Protein AF-A0A6P8XIC0-F1 (afdb_monomer_lite)

Organism: Drosophila albomicans (NCBI:txid7291)

Structure (mmCIF, N/CA/C/O backbone):
data_AF-A0A6P8XIC0-F1
#
_entry.id   AF-A0A6P8XIC0-F1
#
loop_
_atom_site.group_PDB
_atom_site.id
_atom_site.type_symbol
_atom_site.label_atom_id
_atom_site.label_alt_id
_atom_site.label_comp_id
_atom_site.label_asym_id
_atom_site.label_entity_id
_atom_site.label_seq_id
_atom_site.pdbx_PDB_ins_code
_atom_site.Cartn_x
_atom_site.Cartn_y
_atom_site.Cartn_z
_atom_site.occupancy
_atom_site.B_iso_or_equiv
_atom_site.auth_seq_id
_atom_site.auth_comp_id
_atom_site.auth_asym_id
_atom_site.auth_atom_id
_atom_site.pdbx_PDB_model_num
ATOM 1 N N . MET A 1 1 ? -29.020 -4.867 -35.890 1.00 43.12 1 MET A N 1
ATOM 2 C CA . MET A 1 1 ? -27.798 -4.773 -35.057 1.00 43.12 1 MET A CA 1
ATOM 3 C C . MET A 1 1 ? -26.931 -3.667 -35.630 1.00 43.12 1 MET A C 1
ATOM 5 O O . MET A 1 1 ? -26.619 -3.721 -36.808 1.00 43.12 1 MET A O 1
ATOM 9 N N . ASN A 1 2 ? -26.676 -2.615 -34.850 1.00 30.09 2 ASN A N 1
ATOM 10 C CA . ASN A 1 2 ? -26.157 -1.345 -35.364 1.00 30.09 2 ASN A CA 1
ATOM 11 C C . ASN A 1 2 ? -24.644 -1.417 -35.639 1.00 30.09 2 ASN A C 1
ATOM 13 O O . ASN A 1 2 ? -23.877 -1.815 -34.761 1.00 30.09 2 ASN A O 1
ATOM 17 N N . LEU A 1 3 ? -24.242 -1.009 -36.846 1.00 33.66 3 LEU A N 1
ATOM 18 C CA . LEU A 1 3 ? -22.882 -1.091 -37.401 1.00 33.66 3 LEU A CA 1
ATOM 19 C C . LEU A 1 3 ? -21.830 -0.353 -36.540 1.00 33.66 3 LEU A C 1
ATOM 21 O O . LEU A 1 3 ? -20.657 -0.715 -36.533 1.00 33.66 3 LEU A O 1
ATOM 25 N N . SER A 1 4 ? -22.266 0.608 -35.721 1.00 36.84 4 SER A N 1
ATOM 26 C CA . SER A 1 4 ? -21.435 1.353 -34.767 1.00 36.84 4 SER A CA 1
ATOM 27 C C . SER A 1 4 ? -20.919 0.519 -33.588 1.00 36.84 4 SER A C 1
ATOM 29 O O . SER A 1 4 ? -19.865 0.830 -33.041 1.00 36.84 4 SER A O 1
ATOM 31 N N . LYS A 1 5 ? -21.601 -0.574 -33.212 1.00 36.72 5 LYS A N 1
ATOM 32 C CA . LYS A 1 5 ? -21.125 -1.476 -32.146 1.00 36.72 5 LYS A CA 1
ATOM 33 C C . LYS A 1 5 ? -20.036 -2.441 -32.628 1.00 36.72 5 LYS A C 1
ATOM 35 O O . LYS A 1 5 ? -19.248 -2.912 -31.816 1.00 36.72 5 LYS A O 1
ATOM 40 N N . LEU A 1 6 ? -19.962 -2.704 -33.936 1.00 32.97 6 LEU A N 1
ATOM 41 C CA . LEU A 1 6 ? -18.978 -3.619 -34.523 1.00 32.97 6 LEU A CA 1
ATOM 42 C C . LEU A 1 6 ? -17.592 -2.961 -34.663 1.00 32.97 6 LEU A C 1
ATOM 44 O O . LEU A 1 6 ? -16.578 -3.622 -34.470 1.00 32.97 6 LEU A O 1
ATOM 48 N N . ILE A 1 7 ? -17.546 -1.646 -34.904 1.00 42.84 7 ILE A N 1
ATOM 49 C CA . ILE A 1 7 ? -16.296 -0.877 -35.044 1.00 42.84 7 ILE A CA 1
ATOM 50 C C . ILE A 1 7 ? -15.546 -0.764 -33.706 1.00 42.84 7 ILE A C 1
ATOM 52 O O . ILE A 1 7 ? -14.325 -0.887 -33.674 1.00 42.84 7 ILE A O 1
ATOM 56 N N . VAL A 1 8 ? -16.265 -0.620 -32.587 1.00 42.28 8 VAL A N 1
ATOM 57 C CA . VAL A 1 8 ? -15.658 -0.540 -31.245 1.00 42.28 8 VAL A CA 1
ATOM 58 C C . VAL A 1 8 ? -15.060 -1.887 -30.826 1.00 42.28 8 VAL A C 1
ATOM 60 O O . VAL A 1 8 ? -13.949 -1.934 -30.310 1.00 42.28 8 VAL A O 1
ATOM 63 N N . ILE A 1 9 ? -15.742 -2.999 -31.118 1.00 42.88 9 ILE A N 1
ATOM 64 C CA . ILE A 1 9 ? -15.234 -4.348 -30.816 1.00 42.88 9 ILE A CA 1
ATOM 65 C C . ILE A 1 9 ? -14.006 -4.675 -31.680 1.00 42.88 9 ILE A C 1
ATOM 67 O O . ILE A 1 9 ? -13.035 -5.245 -31.183 1.00 42.88 9 ILE A O 1
ATOM 71 N N . LEU A 1 10 ? -14.000 -4.253 -32.948 1.00 37.47 10 LEU A N 1
ATOM 72 C CA . LEU A 1 10 ? -12.846 -4.427 -33.830 1.00 37.47 10 LEU A CA 1
ATOM 73 C C . LEU A 1 10 ? -11.648 -3.566 -33.403 1.00 37.47 10 LEU A C 1
ATOM 75 O O . LEU A 1 10 ? -10.526 -4.055 -33.475 1.00 37.47 10 LEU A O 1
ATOM 79 N N . ALA A 1 11 ? -11.857 -2.351 -32.883 1.00 40.91 11 ALA A N 1
ATOM 80 C CA . ALA A 1 11 ? -10.781 -1.514 -32.339 1.00 40.91 11 ALA A CA 1
ATOM 81 C C . ALA A 1 11 ? -10.147 -2.109 -31.063 1.00 40.91 11 ALA A C 1
ATOM 83 O O . ALA A 1 11 ? -8.926 -2.065 -30.902 1.00 40.91 11 ALA A O 1
ATOM 84 N N . PHE A 1 12 ? -10.950 -2.747 -30.202 1.00 41.56 12 PHE A N 1
ATOM 85 C CA . PHE A 1 12 ? -10.463 -3.487 -29.029 1.00 41.56 12 PHE A CA 1
ATOM 86 C C . PHE A 1 12 ? -9.622 -4.712 -29.417 1.00 41.56 12 PHE A C 1
ATOM 88 O O . PHE A 1 12 ? -8.553 -4.936 -28.846 1.00 41.56 12 PHE A O 1
ATOM 95 N N . ILE A 1 13 ? -10.055 -5.472 -30.430 1.00 45.91 13 ILE A N 1
ATOM 96 C CA . ILE A 1 13 ? -9.288 -6.616 -30.943 1.00 45.91 13 ILE A CA 1
ATOM 97 C C . ILE A 1 13 ? -8.006 -6.129 -31.630 1.00 45.91 13 ILE A C 1
ATOM 99 O O . ILE A 1 13 ? -6.954 -6.715 -31.407 1.00 45.91 13 ILE A O 1
ATOM 103 N N . HIS A 1 14 ? -8.041 -5.025 -32.383 1.00 37.44 14 HIS A N 1
ATOM 104 C CA . HIS A 1 14 ? -6.860 -4.492 -33.073 1.00 37.44 14 HIS A CA 1
ATOM 105 C C . HIS A 1 14 ? -5.778 -3.972 -32.107 1.00 37.44 14 HIS A C 1
ATOM 107 O O . HIS A 1 14 ? -4.591 -4.135 -32.383 1.00 37.44 14 HIS A O 1
ATOM 113 N N . CYS A 1 15 ? -6.165 -3.410 -30.956 1.00 37.31 15 CYS A N 1
ATOM 114 C CA . CYS A 1 15 ? -5.228 -2.957 -29.922 1.00 37.31 15 CYS A CA 1
ATOM 115 C C . CYS A 1 15 ? -4.550 -4.134 -29.189 1.00 37.31 15 CYS A C 1
ATOM 117 O O . CYS A 1 15 ? -3.341 -4.117 -28.966 1.00 37.31 15 CYS A O 1
ATOM 119 N N . HIS A 1 16 ? -5.291 -5.212 -28.899 1.00 45.38 16 HIS A N 1
ATOM 120 C CA . HIS A 1 16 ? -4.710 -6.434 -28.325 1.00 45.38 16 HIS A CA 1
ATOM 121 C C . HIS A 1 16 ? -3.879 -7.247 -29.335 1.00 45.38 16 HIS A C 1
ATOM 123 O O . HIS A 1 16 ? -2.815 -7.749 -28.979 1.00 45.38 16 HIS A O 1
ATOM 129 N N . TYR A 1 17 ? -4.297 -7.348 -30.602 1.00 40.25 17 TYR A N 1
ATOM 130 C CA . TYR A 1 17 ? -3.585 -8.154 -31.606 1.00 40.25 17 TYR A CA 1
ATOM 131 C C . TYR A 1 17 ? -2.270 -7.514 -32.066 1.00 40.25 17 TYR A C 1
ATOM 133 O O . TYR A 1 17 ? -1.287 -8.216 -32.302 1.00 40.25 17 TYR A O 1
ATOM 141 N N . LYS A 1 18 ? -2.212 -6.177 -32.151 1.00 42.00 18 LYS A N 1
ATOM 142 C CA . LYS A 1 18 ? -0.990 -5.473 -32.568 1.00 42.00 18 LYS A CA 1
ATOM 143 C C . LYS A 1 18 ? 0.102 -5.529 -31.493 1.00 42.00 18 LYS A C 1
ATOM 145 O O . LYS A 1 18 ? 1.276 -5.590 -31.837 1.00 42.00 18 LYS A O 1
ATOM 150 N N . HIS A 1 19 ? -0.272 -5.595 -30.213 1.00 41.00 19 HIS A N 1
ATOM 151 C CA . HIS A 1 19 ? 0.682 -5.705 -29.107 1.00 41.00 19 HIS A CA 1
ATOM 152 C C . HIS A 1 19 ? 1.132 -7.155 -28.825 1.00 41.00 19 HIS A C 1
ATOM 154 O O . HIS A 1 19 ? 2.232 -7.353 -28.310 1.00 41.00 19 HIS A O 1
ATOM 160 N N . LEU A 1 20 ? 0.332 -8.171 -29.190 1.00 42.84 20 LEU A N 1
ATOM 161 C CA . LEU A 1 20 ? 0.751 -9.580 -29.119 1.00 42.84 20 LEU A CA 1
ATOM 162 C C . LEU A 1 20 ? 1.659 -10.003 -30.289 1.00 42.84 20 LEU A C 1
ATOM 164 O O . LEU A 1 20 ? 2.613 -10.741 -30.060 1.00 42.84 20 LEU A O 1
ATOM 168 N N . ASN A 1 21 ? 1.427 -9.517 -31.514 1.00 37.25 21 ASN A N 1
ATOM 169 C CA . ASN A 1 21 ? 2.249 -9.915 -32.668 1.00 37.25 21 ASN A CA 1
ATOM 170 C C . ASN A 1 21 ? 3.622 -9.227 -32.719 1.00 37.25 21 ASN A C 1
ATOM 172 O O . ASN A 1 21 ? 4.572 -9.811 -33.225 1.00 37.25 21 ASN A O 1
ATOM 176 N N . LEU A 1 22 ? 3.777 -8.044 -32.117 1.00 40.72 22 LEU A N 1
ATOM 177 C CA . LEU A 1 22 ? 5.091 -7.393 -31.979 1.00 40.72 22 LEU A CA 1
ATOM 178 C C . LEU A 1 22 ? 6.028 -8.106 -30.982 1.00 40.72 22 LEU A C 1
ATOM 180 O O . LEU A 1 22 ? 7.230 -7.866 -31.002 1.00 40.72 22 LEU A O 1
ATOM 184 N N . LEU A 1 23 ? 5.494 -8.996 -30.138 1.00 45.97 23 LEU A N 1
ATOM 185 C CA . LEU A 1 23 ? 6.273 -9.851 -29.234 1.00 45.97 23 LEU A CA 1
ATOM 186 C C . LEU A 1 23 ? 6.637 -11.212 -29.849 1.00 45.97 23 LEU A C 1
ATOM 188 O O . LEU A 1 23 ? 7.547 -11.865 -29.345 1.00 45.97 23 LEU A O 1
ATOM 192 N N . ALA A 1 24 ? 5.952 -11.641 -30.914 1.00 38.66 24 ALA A N 1
ATOM 193 C CA . ALA A 1 24 ? 6.220 -12.924 -31.563 1.00 38.66 24 ALA A CA 1
ATOM 194 C C . ALA A 1 24 ? 7.414 -12.863 -32.535 1.00 38.66 24 ALA A C 1
ATOM 196 O O . ALA A 1 24 ? 8.158 -13.834 -32.629 1.00 38.66 24 ALA A O 1
ATOM 197 N N . ASP A 1 25 ? 7.654 -11.717 -33.181 1.00 37.66 25 ASP A N 1
ATOM 198 C CA . ASP A 1 25 ? 8.679 -11.594 -34.233 1.00 37.66 25 ASP A CA 1
ATOM 199 C C . ASP A 1 25 ? 10.069 -11.133 -33.738 1.00 37.66 25 ASP A C 1
ATOM 201 O O . ASP A 1 25 ? 11.006 -11.052 -34.529 1.00 37.66 25 ASP A O 1
ATOM 205 N N . ALA A 1 26 ? 10.250 -10.849 -32.441 1.00 37.50 26 ALA A N 1
ATOM 206 C CA . ALA A 1 26 ? 11.500 -10.280 -31.905 1.00 37.50 26 ALA A CA 1
ATOM 207 C C . ALA A 1 26 ? 12.376 -11.249 -31.078 1.00 37.50 26 ALA A C 1
ATOM 209 O O . ALA A 1 26 ? 13.323 -10.807 -30.431 1.00 37.50 26 ALA A O 1
ATOM 210 N N . MET A 1 27 ? 12.088 -12.554 -31.057 1.00 33.34 27 MET A N 1
ATOM 211 C CA . MET A 1 27 ? 12.802 -13.521 -30.204 1.00 33.34 27 MET A CA 1
ATOM 212 C C . MET A 1 27 ? 13.503 -14.599 -31.045 1.00 33.34 27 MET A C 1
ATOM 214 O O . MET A 1 27 ? 13.067 -15.748 -31.078 1.00 33.34 27 MET A O 1
ATOM 218 N N . LEU A 1 28 ? 14.598 -14.224 -31.716 1.00 39.78 28 LEU A N 1
ATOM 219 C CA . LEU A 1 28 ? 15.590 -15.170 -32.236 1.00 39.78 28 LEU A CA 1
ATOM 220 C C . LEU A 1 28 ? 16.774 -15.284 -31.255 1.00 39.78 28 LEU A C 1
ATOM 222 O O . LEU A 1 28 ? 17.417 -14.292 -30.923 1.00 39.78 28 LEU A O 1
ATOM 226 N N . GLU A 1 29 ? 17.003 -16.537 -30.853 1.00 40.78 29 GLU A N 1
ATOM 227 C CA . GLU A 1 29 ? 18.221 -17.188 -30.337 1.00 40.78 29 GLU A CA 1
ATOM 228 C C . GLU A 1 29 ? 18.639 -17.008 -28.849 1.00 40.78 29 GLU A C 1
ATOM 230 O O . GLU A 1 29 ? 19.321 -16.085 -28.409 1.00 40.78 29 GLU A O 1
ATOM 235 N N . ASP A 1 30 ? 18.213 -18.020 -28.079 1.00 43.50 30 ASP A N 1
ATOM 236 C CA . ASP A 1 30 ? 18.985 -18.866 -27.148 1.00 43.50 30 ASP A CA 1
ATOM 237 C C . ASP A 1 30 ? 19.478 -18.368 -25.778 1.00 43.50 30 ASP A C 1
ATOM 239 O O . ASP A 1 30 ? 19.934 -19.187 -24.981 1.00 43.50 30 ASP A O 1
ATOM 243 N N . ASN A 1 31 ? 19.217 -17.119 -25.380 1.00 44.62 31 ASN A N 1
ATOM 244 C CA . ASN A 1 31 ? 19.275 -16.706 -23.953 1.00 44.62 31 ASN A CA 1
ATOM 245 C C . ASN A 1 31 ? 17.929 -16.202 -23.384 1.00 44.62 31 ASN A C 1
ATOM 247 O O . ASN A 1 31 ? 17.824 -15.778 -22.234 1.00 44.62 31 ASN A O 1
ATOM 251 N N . LEU A 1 32 ? 16.865 -16.300 -24.183 1.00 48.06 32 LEU A N 1
ATOM 252 C CA . LEU A 1 32 ? 15.565 -15.650 -23.968 1.00 48.06 32 LEU A CA 1
ATOM 253 C C . LEU A 1 32 ? 14.549 -16.470 -23.155 1.00 48.06 32 LEU A C 1
ATOM 255 O O . LEU A 1 32 ? 13.495 -15.965 -22.759 1.00 48.06 32 LEU A O 1
ATOM 259 N N . ASN A 1 33 ? 14.829 -17.741 -22.869 1.00 52.84 33 ASN A N 1
ATOM 260 C CA . ASN A 1 33 ? 13.841 -18.632 -22.250 1.00 52.84 33 ASN A CA 1
ATOM 261 C C . ASN A 1 33 ? 13.652 -18.394 -20.742 1.00 52.84 33 ASN A C 1
ATOM 263 O O . ASN A 1 33 ? 12.538 -18.540 -20.240 1.00 52.84 33 ASN A O 1
ATOM 267 N N . ILE A 1 34 ? 14.697 -17.978 -20.019 1.00 53.25 34 ILE A N 1
ATOM 268 C CA . ILE A 1 34 ? 14.620 -17.740 -18.567 1.00 53.25 34 ILE A CA 1
ATOM 269 C C . ILE A 1 34 ? 14.038 -16.353 -18.274 1.00 53.25 34 ILE A C 1
ATOM 271 O O . ILE A 1 34 ? 13.088 -16.246 -17.495 1.00 53.25 34 ILE A O 1
ATOM 275 N N . GLU A 1 35 ? 14.527 -15.300 -18.939 1.00 57.97 35 GLU A N 1
ATOM 276 C CA . GLU A 1 35 ? 13.968 -13.949 -18.784 1.00 57.97 35 GLU A CA 1
ATOM 277 C C . GLU A 1 35 ? 12.502 -13.888 -19.222 1.00 57.97 35 GLU A C 1
ATOM 279 O O . GLU A 1 35 ? 11.680 -13.303 -18.517 1.00 57.97 35 GLU A O 1
ATOM 284 N N . SER A 1 36 ? 12.119 -14.575 -20.306 1.00 64.94 36 SER A N 1
ATOM 285 C CA . SER A 1 36 ? 10.713 -14.622 -20.724 1.00 64.94 36 SER A CA 1
ATOM 286 C C . SER A 1 36 ? 9.822 -15.412 -19.759 1.00 64.94 36 SER A C 1
ATOM 288 O O . SER A 1 36 ? 8.629 -15.120 -19.672 1.00 64.94 36 SER A O 1
ATOM 290 N N . ALA A 1 37 ? 10.351 -16.392 -19.019 1.00 75.50 37 ALA A N 1
ATOM 291 C CA . ALA A 1 37 ? 9.598 -17.126 -18.000 1.00 75.50 37 ALA A CA 1
ATOM 292 C C . ALA A 1 37 ? 9.409 -16.297 -16.720 1.00 75.50 37 ALA A C 1
ATOM 294 O O . ALA A 1 37 ? 8.299 -16.236 -16.187 1.00 75.50 37 ALA A O 1
ATOM 295 N N . VAL A 1 38 ? 10.461 -15.611 -16.258 1.00 77.62 38 VAL A N 1
ATOM 296 C CA . VAL A 1 38 ? 10.396 -14.686 -15.112 1.00 77.62 38 VAL A CA 1
ATOM 297 C C . VAL A 1 38 ? 9.460 -13.520 -15.424 1.00 77.62 38 VAL A C 1
ATOM 299 O O . VAL A 1 38 ? 8.577 -13.210 -14.624 1.00 77.62 38 VAL A O 1
ATOM 302 N N . LEU A 1 39 ? 9.577 -12.929 -16.616 1.00 78.44 39 LEU A N 1
ATOM 303 C CA . LEU A 1 39 ? 8.691 -11.865 -17.075 1.00 78.44 39 LEU A CA 1
ATOM 304 C C . LEU A 1 39 ? 7.235 -12.349 -17.128 1.00 78.44 39 LEU A C 1
ATOM 306 O O . LEU A 1 39 ? 6.368 -11.730 -16.513 1.00 78.44 39 LEU A O 1
ATOM 310 N N . ARG A 1 40 ? 6.957 -13.500 -17.763 1.00 80.00 40 ARG A N 1
ATOM 311 C CA . ARG A 1 40 ? 5.610 -14.107 -17.796 1.00 80.00 40 ARG A CA 1
ATOM 312 C C . ARG A 1 40 ? 5.050 -14.372 -16.398 1.00 80.00 40 ARG A C 1
ATOM 314 O O . ARG A 1 40 ? 3.869 -14.122 -16.153 1.00 80.00 40 ARG A O 1
ATOM 321 N N . SER A 1 41 ? 5.885 -14.846 -15.477 1.00 85.75 41 SER A N 1
ATOM 322 C CA . SER A 1 41 ? 5.510 -15.068 -14.078 1.00 85.75 41 SER A CA 1
ATOM 323 C C . SER A 1 41 ? 5.139 -13.759 -13.374 1.00 85.75 41 SER A C 1
ATOM 325 O O . SER A 1 41 ? 4.096 -13.687 -12.722 1.00 85.75 41 SER A O 1
ATOM 327 N N . ASN A 1 42 ? 5.925 -12.696 -13.567 1.00 83.94 42 ASN A N 1
ATOM 328 C CA . ASN A 1 42 ? 5.656 -11.373 -12.998 1.00 83.94 42 ASN A CA 1
ATOM 329 C C . ASN A 1 42 ? 4.356 -10.771 -13.542 1.00 83.94 42 ASN A C 1
ATOM 331 O O . ASN A 1 42 ? 3.532 -10.297 -12.760 1.00 83.94 42 ASN A O 1
ATOM 335 N N . TYR A 1 43 ? 4.135 -10.870 -14.856 1.00 87.69 43 TYR A N 1
ATOM 336 C CA . TYR A 1 43 ? 2.879 -10.495 -15.504 1.00 87.69 43 TYR A CA 1
ATOM 337 C C . TYR A 1 43 ? 1.689 -11.211 -14.881 1.00 87.69 43 TYR A C 1
ATOM 339 O O . TYR A 1 43 ? 0.784 -10.570 -14.347 1.00 87.69 43 TYR A O 1
ATOM 347 N N . LYS A 1 44 ? 1.719 -12.545 -14.873 1.00 87.31 44 LYS A N 1
ATOM 348 C CA . LYS A 1 44 ? 0.649 -13.350 -14.286 1.00 87.31 44 LYS A CA 1
ATOM 349 C C . LYS A 1 44 ? 0.424 -12.989 -12.819 1.00 87.31 44 LYS A C 1
ATOM 351 O O . LYS A 1 44 ? -0.709 -12.810 -12.395 1.00 87.31 44 LYS A O 1
ATOM 356 N N . SER A 1 45 ? 1.496 -12.819 -12.048 1.00 90.44 45 SER A N 1
ATOM 357 C CA . SER A 1 45 ? 1.394 -12.453 -10.639 1.00 90.44 45 SER A CA 1
ATOM 358 C C . SER A 1 45 ? 0.761 -11.080 -10.414 1.00 90.44 45 SER A C 1
ATOM 360 O O . SER A 1 45 ? 0.070 -10.931 -9.410 1.00 90.44 45 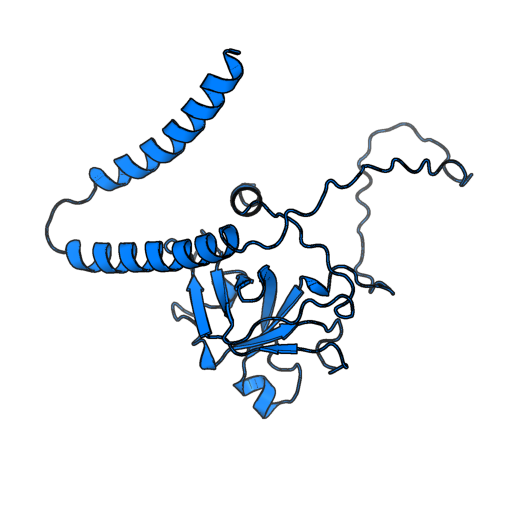SER A O 1
ATOM 362 N N . PHE A 1 46 ? 1.020 -10.091 -11.269 1.00 90.69 46 PHE A N 1
ATOM 363 C CA . PHE A 1 46 ? 0.429 -8.757 -11.156 1.00 90.69 46 PHE A CA 1
ATOM 364 C C . PHE A 1 46 ? -1.062 -8.791 -11.513 1.00 90.69 46 PHE A C 1
ATOM 366 O O . PHE A 1 46 ? -1.900 -8.364 -10.719 1.00 90.69 46 PHE A O 1
ATOM 373 N N . TYR A 1 47 ? -1.407 -9.371 -12.665 1.00 87.56 47 TYR A N 1
ATOM 374 C CA . TYR A 1 47 ? -2.791 -9.410 -13.139 1.00 87.56 47 TYR A CA 1
ATOM 375 C C . TYR A 1 47 ? -3.689 -10.330 -12.309 1.00 87.56 47 TYR A C 1
ATOM 377 O O . TYR A 1 47 ? -4.846 -9.985 -12.101 1.00 87.56 47 TYR A O 1
ATOM 385 N N . ASN A 1 48 ? -3.159 -11.406 -11.719 1.00 90.69 48 ASN A N 1
ATOM 386 C CA . ASN A 1 48 ? -3.917 -12.224 -10.768 1.00 90.69 48 ASN A CA 1
ATOM 387 C C . ASN A 1 48 ? -4.429 -11.398 -9.577 1.00 90.69 48 ASN A C 1
ATOM 389 O O . ASN A 1 48 ? -5.555 -11.604 -9.140 1.00 90.69 48 ASN A O 1
ATOM 393 N N . VAL A 1 49 ? -3.637 -10.445 -9.063 1.00 89.50 49 VAL A N 1
ATOM 394 C CA . VAL A 1 49 ? -4.083 -9.563 -7.967 1.00 89.50 49 VAL A CA 1
ATOM 395 C C . VAL A 1 49 ? -5.220 -8.654 -8.436 1.00 89.50 49 VAL A C 1
ATOM 397 O O . VAL A 1 49 ? -6.177 -8.444 -7.700 1.00 89.50 49 VAL A O 1
ATOM 400 N N . LEU A 1 50 ? -5.154 -8.137 -9.665 1.00 85.25 50 LEU A N 1
ATOM 401 C CA . LEU A 1 50 ? -6.246 -7.339 -10.231 1.00 85.25 50 LEU A CA 1
ATOM 402 C C . LEU A 1 50 ? -7.504 -8.173 -10.481 1.00 85.25 50 LEU A C 1
ATOM 404 O O . LEU A 1 50 ? -8.612 -7.688 -10.274 1.00 85.25 50 LEU A O 1
ATOM 408 N N . ASP A 1 51 ? -7.351 -9.419 -10.913 1.00 85.12 51 ASP A N 1
ATOM 409 C CA . ASP A 1 51 ? -8.482 -10.311 -11.141 1.00 85.12 51 ASP A CA 1
ATOM 410 C C . ASP A 1 51 ? -9.124 -10.760 -9.821 1.00 85.12 51 ASP A C 1
ATOM 412 O O . ASP A 1 51 ? -10.345 -10.883 -9.762 1.00 85.12 51 ASP A O 1
ATOM 416 N N . GLU A 1 52 ? -8.354 -10.911 -8.735 1.00 85.56 52 GLU A N 1
ATOM 417 C CA . GLU A 1 52 ? -8.910 -11.066 -7.382 1.00 85.56 52 GLU A CA 1
ATOM 418 C C . GLU A 1 52 ? -9.823 -9.883 -7.024 1.00 85.56 52 GLU A C 1
ATOM 420 O O . GLU A 1 52 ? -10.934 -10.102 -6.554 1.00 85.56 52 GLU A O 1
ATOM 425 N N . VAL A 1 53 ? -9.401 -8.645 -7.315 1.00 83.25 53 VAL A N 1
ATOM 426 C CA . VAL A 1 53 ? -10.205 -7.430 -7.067 1.00 83.25 53 VAL A CA 1
ATOM 427 C C . VAL A 1 53 ? -11.471 -7.383 -7.930 1.00 83.25 53 VAL A C 1
ATOM 429 O O . VAL A 1 53 ? -12.501 -6.899 -7.478 1.00 83.25 53 VAL A O 1
ATOM 432 N N . LYS A 1 54 ? -11.435 -7.881 -9.170 1.00 77.19 54 LYS A N 1
ATOM 433 C CA . LYS A 1 54 ? -12.628 -7.921 -10.039 1.00 77.19 54 LYS A CA 1
ATOM 434 C C . LYS A 1 54 ? -13.649 -8.973 -9.603 1.00 77.19 54 LYS A C 1
ATOM 436 O O . LYS A 1 54 ? -14.838 -8.800 -9.858 1.00 77.19 54 LYS A O 1
ATOM 441 N N . ASN A 1 55 ? -13.174 -10.075 -9.024 1.00 72.19 55 ASN A N 1
ATOM 442 C CA . ASN A 1 55 ? -13.981 -11.249 -8.692 1.00 72.19 55 ASN A CA 1
ATOM 443 C C . ASN A 1 55 ? -14.513 -11.243 -7.254 1.00 72.19 55 ASN A C 1
ATOM 445 O O . ASN A 1 55 ? -15.248 -12.156 -6.873 1.00 72.19 55 ASN A O 1
ATOM 449 N N . THR A 1 56 ? -14.169 -10.250 -6.433 1.00 66.56 56 THR A N 1
ATOM 450 C CA . THR A 1 56 ? -14.843 -10.070 -5.150 1.00 66.56 56 THR A CA 1
ATOM 451 C C . THR A 1 56 ? -16.315 -9.735 -5.404 1.00 66.56 56 THR A C 1
ATOM 453 O O . THR A 1 56 ? -16.645 -8.791 -6.118 1.00 66.56 56 THR A O 1
ATOM 456 N N . ASN A 1 57 ? -17.226 -10.505 -4.794 1.00 49.34 57 ASN A N 1
ATOM 457 C CA . ASN A 1 57 ? -18.679 -10.258 -4.785 1.00 49.34 57 ASN A CA 1
ATOM 458 C C . ASN A 1 57 ? -19.056 -9.014 -3.951 1.00 49.34 57 ASN A C 1
ATOM 460 O O . ASN A 1 57 ? -20.098 -8.977 -3.296 1.00 49.34 57 ASN A O 1
ATOM 464 N N . GLU A 1 58 ? -18.197 -7.999 -3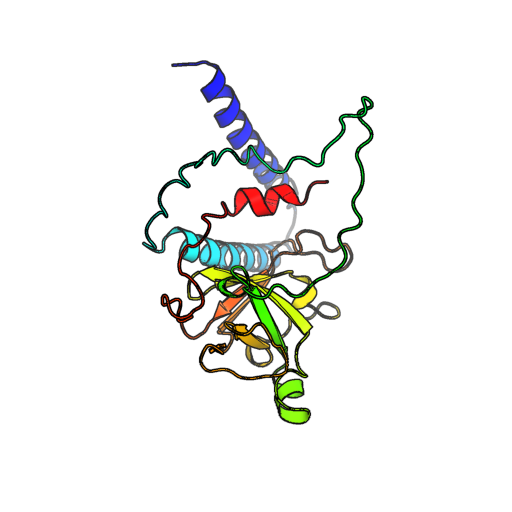.926 1.00 53.38 58 GLU A N 1
ATOM 465 C CA . GLU A 1 58 ? -18.530 -6.705 -3.358 1.00 53.38 58 GLU A CA 1
ATOM 466 C C . GLU A 1 58 ? -19.602 -6.092 -4.268 1.00 53.38 58 GLU A C 1
ATOM 468 O O . GLU A 1 58 ? -19.412 -5.930 -5.476 1.00 53.38 58 GLU A O 1
ATOM 473 N N . ALA A 1 59 ? -20.796 -5.886 -3.703 1.00 38.19 59 ALA A N 1
ATOM 474 C CA . ALA A 1 59 ? -21.994 -5.543 -4.456 1.00 38.19 59 ALA A CA 1
ATOM 475 C C . ALA A 1 59 ? -21.747 -4.351 -5.407 1.00 38.19 59 ALA A C 1
ATOM 477 O O . ALA A 1 59 ? -21.111 -3.370 -5.010 1.00 38.19 59 ALA A O 1
ATOM 478 N N . PRO A 1 60 ? -22.279 -4.378 -6.647 1.00 37.41 60 PRO A N 1
ATOM 479 C CA . PRO A 1 60 ? -22.218 -3.230 -7.539 1.00 37.41 60 PRO A CA 1
ATOM 480 C C . PRO A 1 60 ? -22.942 -2.055 -6.884 1.00 37.41 60 PRO A C 1
ATOM 482 O O . PRO A 1 60 ? -24.155 -2.111 -6.672 1.00 37.41 60 PRO A O 1
ATOM 485 N N . LEU A 1 61 ? -22.212 -0.986 -6.572 1.00 44.97 61 LEU A N 1
ATOM 486 C CA . LEU A 1 61 ? -22.824 0.194 -5.986 1.00 44.97 61 LEU A CA 1
ATOM 487 C C . LEU A 1 61 ? -23.742 0.863 -7.006 1.00 44.97 61 LEU A C 1
ATOM 489 O O . LEU A 1 61 ? -23.388 1.147 -8.152 1.00 44.97 61 LEU A O 1
ATOM 493 N N . THR A 1 62 ? -24.982 1.013 -6.566 1.00 34.91 62 THR A N 1
ATOM 494 C CA . THR A 1 62 ? -26.110 1.532 -7.320 1.00 34.91 62 THR A CA 1
ATOM 495 C C . THR A 1 62 ? -25.816 2.918 -7.873 1.00 34.91 62 THR A C 1
ATOM 497 O O . THR A 1 62 ? -25.236 3.753 -7.183 1.00 34.91 62 THR A O 1
ATOM 500 N N . LYS A 1 63 ? -26.283 3.147 -9.108 1.00 32.56 63 LYS A N 1
ATOM 501 C CA . LYS A 1 63 ? -26.382 4.436 -9.807 1.00 32.56 63 LYS A CA 1
ATOM 502 C C . LYS A 1 63 ? -26.369 5.624 -8.842 1.00 32.56 63 LYS A C 1
ATOM 504 O O . LYS A 1 63 ? -27.322 5.799 -8.081 1.00 32.56 63 LYS A O 1
ATOM 509 N N . VAL A 1 64 ? -25.366 6.492 -8.973 1.00 33.19 64 VAL A N 1
ATOM 510 C CA . VAL A 1 64 ? -25.530 7.898 -8.599 1.00 33.19 64 VAL A CA 1
ATOM 511 C C . VAL A 1 64 ? -26.762 8.379 -9.364 1.00 33.19 64 VAL A C 1
ATOM 513 O O . VAL A 1 64 ? -26.730 8.532 -10.585 1.00 33.19 64 VAL A O 1
ATOM 516 N N . LYS A 1 65 ? -27.893 8.541 -8.672 1.00 33.31 65 LYS A N 1
ATOM 517 C CA . LYS A 1 65 ? -28.959 9.390 -9.190 1.00 33.31 65 LYS A CA 1
ATOM 518 C C . LYS A 1 65 ? -28.332 10.771 -9.244 1.00 33.31 65 LYS A C 1
ATOM 520 O O . LYS A 1 65 ? -28.045 11.347 -8.200 1.00 33.31 65 LYS A O 1
ATOM 525 N N . SER A 1 66 ? -28.091 11.266 -10.451 1.00 35.09 66 SER A N 1
ATOM 526 C CA . SER A 1 66 ? -27.872 12.681 -10.705 1.00 35.09 66 SER A CA 1
ATOM 527 C C . SER A 1 66 ? -29.084 13.426 -10.150 1.00 35.09 66 SER A C 1
ATOM 529 O O . SER A 1 66 ? -30.113 13.556 -10.814 1.00 35.09 66 SER A O 1
ATOM 531 N N . LYS A 1 67 ? -29.016 13.827 -8.885 1.00 33.75 67 LYS A N 1
ATOM 532 C CA . LYS A 1 67 ? -29.981 14.740 -8.306 1.00 33.75 67 LYS A CA 1
ATOM 533 C C . LYS A 1 67 ? -29.470 16.121 -8.684 1.00 33.75 67 LYS A C 1
ATOM 535 O O . LYS A 1 67 ? -28.555 16.653 -8.068 1.00 33.75 67 LYS A O 1
ATOM 540 N N . SER A 1 68 ? -29.999 16.636 -9.785 1.00 42.09 68 SER A N 1
ATOM 541 C CA . SER A 1 68 ? -29.928 18.050 -10.119 1.00 42.09 68 SER A CA 1
ATOM 542 C C . SER A 1 68 ? -30.673 18.814 -9.023 1.00 42.09 68 SER A C 1
ATOM 544 O O . SER A 1 68 ? -31.888 18.989 -9.102 1.00 42.09 68 SER A O 1
ATOM 546 N N . GLU A 1 69 ? -29.978 19.195 -7.956 1.00 36.56 69 GLU A N 1
ATOM 547 C CA . GLU A 1 69 ? -30.502 20.168 -7.005 1.00 36.56 69 GLU A CA 1
ATOM 548 C C . GLU A 1 69 ? -30.184 21.560 -7.548 1.00 36.56 69 GLU A C 1
ATOM 550 O O . GLU A 1 69 ? -29.038 21.993 -7.645 1.00 36.56 69 GLU A O 1
ATOM 555 N N . SER A 1 70 ? -31.246 22.219 -8.001 1.00 40.50 70 SER A N 1
ATOM 556 C CA . SER A 1 70 ? -31.274 23.595 -8.467 1.00 40.50 70 SER A CA 1
ATOM 557 C C . SER A 1 70 ? -30.862 24.540 -7.337 1.00 40.50 70 SER A C 1
ATOM 559 O O . SER A 1 70 ? -31.684 24.907 -6.499 1.00 40.50 70 SER A O 1
ATOM 561 N N . PHE A 1 71 ? -29.602 24.969 -7.333 1.00 38.03 71 PHE A N 1
ATOM 562 C CA . PHE A 1 71 ? -29.140 26.116 -6.552 1.00 38.03 71 PHE A CA 1
ATOM 563 C C . PHE A 1 71 ? -29.536 27.415 -7.270 1.00 38.03 71 PHE A C 1
ATOM 565 O O . PHE A 1 71 ? -28.717 28.116 -7.855 1.00 38.03 71 PHE A O 1
ATOM 572 N N . ALA A 1 72 ? -30.831 27.724 -7.252 1.00 40.75 72 ALA A N 1
ATOM 573 C CA . ALA A 1 72 ? -31.334 29.053 -7.568 1.00 40.75 72 ALA A CA 1
ATOM 574 C C . ALA A 1 72 ? -31.721 29.728 -6.251 1.00 40.75 72 ALA A C 1
ATOM 576 O O . ALA A 1 72 ? -32.757 29.402 -5.677 1.00 40.75 72 ALA A O 1
ATOM 577 N N . ASN A 1 73 ? -30.822 30.587 -5.756 1.00 41.69 73 ASN A N 1
ATOM 578 C CA . ASN A 1 73 ? -31.077 31.831 -5.008 1.00 41.69 73 ASN A CA 1
ATOM 579 C C . ASN A 1 73 ? -29.891 32.162 -4.093 1.00 41.69 73 ASN A C 1
ATOM 581 O O . ASN A 1 73 ? -29.961 32.068 -2.871 1.00 41.69 73 ASN A O 1
ATOM 585 N N . SER A 1 74 ? -28.796 32.605 -4.704 1.00 38.81 74 SER A N 1
ATOM 586 C CA . SER A 1 74 ? -27.875 33.534 -4.057 1.00 38.81 74 SER A CA 1
ATOM 587 C C . SER A 1 74 ? -27.672 34.690 -5.023 1.00 38.81 74 SER A C 1
ATOM 589 O O . SER A 1 74 ? -27.055 34.556 -6.079 1.00 38.81 74 SER A O 1
ATOM 591 N N . SER A 1 75 ? -28.305 35.807 -4.694 1.00 46.19 75 SER A N 1
ATOM 592 C CA . SER A 1 75 ? -28.367 37.029 -5.483 1.00 46.19 75 SER A CA 1
ATOM 593 C C . SER A 1 75 ? -27.030 37.775 -5.468 1.00 46.19 75 SER A C 1
ATOM 595 O O . SER A 1 75 ? -26.972 38.880 -4.951 1.00 46.19 75 SER A O 1
ATOM 597 N N . LEU A 1 76 ? -25.947 37.195 -5.994 1.00 43.03 76 LEU A N 1
ATOM 598 C CA . LEU A 1 76 ? -24.647 37.870 -6.139 1.00 43.03 76 LEU A CA 1
ATOM 599 C C . LEU A 1 76 ? -23.837 37.321 -7.326 1.00 43.03 76 LEU A C 1
ATOM 601 O O . LEU A 1 76 ? -22.683 36.942 -7.171 1.00 43.03 76 LEU A O 1
ATOM 605 N N . VAL A 1 77 ? -24.402 37.297 -8.534 1.00 37.06 77 VAL A N 1
ATOM 606 C CA . VAL A 1 77 ? -23.590 37.154 -9.755 1.00 37.06 77 VAL A CA 1
ATOM 607 C C . VAL A 1 77 ? -24.131 38.109 -10.813 1.00 37.06 77 VAL A C 1
ATOM 609 O O . VAL A 1 77 ? -25.135 37.838 -11.466 1.00 37.06 77 VAL A O 1
ATOM 612 N N . LYS A 1 78 ? -23.476 39.267 -10.961 1.00 36.47 78 LYS A N 1
ATOM 613 C CA . LYS A 1 78 ? -23.602 40.071 -12.179 1.00 36.47 78 LYS A CA 1
ATOM 614 C C . LYS A 1 78 ? -22.867 39.322 -13.282 1.00 36.47 78 LYS A C 1
ATOM 616 O O . LYS A 1 78 ? -21.660 39.122 -13.189 1.00 36.47 78 LYS A O 1
ATOM 621 N N . THR A 1 79 ? -23.609 38.919 -14.301 1.00 39.34 79 THR A N 1
ATOM 622 C CA . THR A 1 79 ? -23.089 38.375 -15.552 1.00 39.34 79 THR A CA 1
ATOM 623 C C . THR A 1 79 ? -22.193 39.416 -16.224 1.00 39.34 79 THR A C 1
ATOM 625 O O . THR A 1 79 ? -22.644 40.528 -16.506 1.00 39.34 79 THR A O 1
ATOM 628 N N . ARG A 1 80 ? -20.928 39.071 -16.469 1.00 40.84 80 ARG A N 1
ATOM 629 C CA . ARG A 1 80 ? -20.117 39.716 -17.502 1.00 40.84 80 ARG A CA 1
ATOM 630 C C . ARG A 1 80 ? -19.800 38.660 -18.546 1.00 40.84 80 ARG A C 1
ATOM 632 O O . ARG A 1 80 ? -19.287 37.599 -18.208 1.00 40.84 80 ARG A O 1
ATOM 639 N N . GLU A 1 81 ? -20.238 38.962 -19.759 1.00 49.38 81 GLU A N 1
ATOM 640 C CA . GLU A 1 81 ? -19.868 38.295 -20.997 1.00 49.38 81 GLU A CA 1
ATOM 641 C C . GLU A 1 81 ? -18.352 38.392 -21.157 1.00 49.38 81 GLU A C 1
ATOM 643 O O . GLU A 1 81 ? -17.809 39.490 -21.068 1.00 49.38 81 GLU A O 1
ATOM 648 N N . ASP A 1 82 ? -17.711 37.231 -21.249 1.00 45.53 82 ASP A N 1
ATOM 649 C CA . ASP A 1 82 ? -16.525 36.893 -22.040 1.00 45.53 82 ASP A CA 1
ATOM 650 C C . ASP A 1 82 ? -16.014 35.560 -21.470 1.00 45.53 82 ASP A C 1
ATOM 652 O O . ASP A 1 82 ? -15.753 35.450 -20.271 1.00 45.53 82 ASP A O 1
ATOM 656 N N . ASP A 1 83 ? -15.956 34.523 -22.311 1.00 49.66 83 ASP A N 1
ATOM 657 C CA . ASP A 1 83 ? -15.537 33.150 -21.985 1.00 49.66 83 ASP A CA 1
ATOM 658 C C . ASP A 1 83 ? -14.034 33.068 -21.639 1.00 49.66 83 ASP A C 1
ATOM 660 O O . ASP A 1 83 ? -13.246 32.363 -22.272 1.00 49.66 83 ASP A O 1
ATOM 664 N N . GLU A 1 84 ? -13.608 33.807 -20.620 1.00 52.75 84 GLU A N 1
ATOM 665 C CA . GLU A 1 84 ? -12.289 33.697 -20.027 1.00 52.75 84 GLU A CA 1
ATOM 666 C C . GLU A 1 84 ? -12.363 32.617 -18.945 1.00 52.75 84 GLU A C 1
ATOM 668 O O . GLU A 1 84 ? -13.048 32.764 -17.930 1.00 52.75 84 GLU A O 1
ATOM 673 N N . PHE A 1 85 ? -11.686 31.487 -19.166 1.00 48.78 85 PHE A N 1
ATOM 674 C CA . PHE A 1 85 ? -11.497 30.485 -18.122 1.00 48.78 85 PHE A CA 1
ATOM 675 C C . PHE A 1 85 ? -10.810 31.157 -16.931 1.00 48.78 85 PHE A C 1
ATOM 677 O O . PHE A 1 85 ? -9.594 31.342 -16.916 1.00 48.78 85 PHE A O 1
ATOM 684 N N . VAL A 1 86 ? -11.590 31.529 -15.917 1.00 52.16 86 VAL A N 1
ATOM 685 C CA . VAL A 1 86 ? -11.046 32.021 -14.656 1.00 52.16 86 VAL A CA 1
ATOM 686 C C . VAL A 1 86 ? -10.395 30.828 -13.969 1.00 52.16 86 VAL A C 1
ATOM 688 O O . VAL A 1 86 ? -11.055 30.019 -13.315 1.00 52.16 86 VAL A O 1
ATOM 691 N N . PHE A 1 87 ? -9.081 30.702 -14.134 1.00 54.19 87 PHE A N 1
ATOM 692 C CA . PHE A 1 87 ? -8.273 29.781 -13.352 1.00 54.19 87 PHE A CA 1
ATOM 693 C C . PHE A 1 87 ? -8.282 30.261 -11.901 1.00 54.19 87 PHE A C 1
ATOM 695 O O . PHE A 1 87 ? -7.463 31.077 -11.481 1.00 54.19 87 PHE A O 1
ATOM 702 N N . LEU A 1 88 ? -9.236 29.764 -11.115 1.00 67.88 88 LEU A N 1
ATOM 703 C CA . LEU A 1 88 ? -9.159 29.891 -9.671 1.00 67.88 88 LEU A CA 1
ATOM 704 C C . LEU A 1 88 ? -7.974 29.038 -9.226 1.00 67.88 88 LEU A C 1
ATOM 706 O O . LEU A 1 88 ? -8.030 27.809 -9.274 1.00 67.88 88 LEU A O 1
ATOM 710 N N . VAL A 1 89 ? -6.892 29.685 -8.793 1.00 67.31 89 VAL A N 1
ATOM 711 C CA . VAL A 1 89 ? -5.863 29.006 -8.006 1.00 67.31 89 VAL A CA 1
ATOM 712 C C . VAL A 1 89 ? -6.541 28.562 -6.712 1.00 67.31 89 VAL A C 1
ATOM 714 O O . VAL A 1 89 ? -6.669 29.324 -5.755 1.00 67.31 89 VAL A O 1
ATOM 717 N N . ALA A 1 90 ? -7.044 27.332 -6.702 1.00 66.81 90 ALA A N 1
ATOM 718 C CA . ALA A 1 90 ? -7.581 26.708 -5.510 1.00 66.81 90 ALA A CA 1
ATOM 719 C C . ALA A 1 90 ? -6.400 26.374 -4.592 1.00 66.81 90 ALA A C 1
ATOM 721 O O . ALA A 1 90 ? -5.668 25.410 -4.812 1.00 66.81 90 ALA A O 1
ATOM 722 N N . GLY A 1 91 ? -6.175 27.210 -3.579 1.00 73.81 91 GLY A N 1
ATOM 723 C CA . GLY A 1 91 ? -5.260 26.882 -2.492 1.00 73.81 91 GLY A CA 1
ATOM 724 C C . GLY A 1 91 ? -5.695 25.608 -1.759 1.00 73.81 91 GLY A C 1
ATOM 725 O O . GLY A 1 91 ? -6.858 25.203 -1.798 1.00 73.81 91 GLY A O 1
ATOM 726 N N . GLY A 1 92 ? -4.759 24.973 -1.054 1.00 72.62 92 GLY A N 1
ATOM 727 C CA . GLY A 1 92 ? -5.081 23.848 -0.181 1.00 72.62 92 GLY A CA 1
ATOM 728 C C . GLY A 1 92 ? -5.804 24.325 1.078 1.00 72.62 92 GLY A C 1
ATOM 729 O O . GLY A 1 92 ? -5.265 25.135 1.828 1.00 72.62 92 GLY A O 1
ATOM 730 N N . TYR A 1 93 ? -6.995 23.794 1.345 1.00 73.38 93 TYR A N 1
ATOM 731 C CA . TYR A 1 93 ? -7.686 23.955 2.623 1.00 73.38 93 TYR A CA 1
ATOM 732 C C . TYR A 1 93 ? -7.978 22.578 3.222 1.00 73.38 93 TYR A C 1
ATOM 734 O O . TYR A 1 93 ? -8.138 21.587 2.510 1.00 73.38 93 TYR A O 1
ATOM 742 N N . ARG A 1 94 ? -8.012 22.496 4.553 1.00 69.06 94 ARG A N 1
ATOM 743 C CA . ARG A 1 94 ? -8.386 21.268 5.256 1.00 69.06 94 ARG A CA 1
ATOM 744 C C . ARG A 1 94 ? -9.908 21.265 5.425 1.00 69.06 94 ARG A C 1
ATOM 746 O O . ARG A 1 94 ? -10.398 22.122 6.156 1.00 69.06 94 ARG A O 1
ATOM 753 N N . PRO A 1 95 ? -10.653 20.348 4.788 1.00 68.69 95 PRO A N 1
ATOM 754 C CA . PRO A 1 95 ? -12.100 20.327 4.935 1.00 68.69 95 PRO A CA 1
ATOM 755 C C . PRO A 1 95 ? -12.484 19.850 6.344 1.00 68.69 95 PRO A C 1
ATOM 757 O O . PRO A 1 95 ? -11.775 19.038 6.947 1.00 68.69 95 PRO A O 1
ATOM 760 N N . GLU A 1 96 ? -13.600 20.360 6.871 1.00 68.38 96 GLU A N 1
ATOM 761 C CA . GLU A 1 96 ? -14.132 19.949 8.181 1.00 68.38 96 GLU A CA 1
ATOM 762 C C . GLU A 1 96 ? -14.563 18.478 8.179 1.00 68.38 96 GLU A C 1
ATOM 764 O O . GLU A 1 96 ? -14.311 17.755 9.143 1.00 68.38 96 GLU A O 1
ATOM 769 N N . LYS A 1 97 ? -15.125 18.017 7.054 1.00 67.69 97 LYS A N 1
ATOM 770 C CA . LYS A 1 97 ? -15.446 16.615 6.782 1.00 67.69 97 LYS A CA 1
ATOM 771 C C . LYS A 1 97 ? -14.596 16.100 5.624 1.00 67.69 97 LYS A C 1
ATOM 773 O O . LYS A 1 97 ? -14.451 16.789 4.619 1.00 67.69 97 LYS A O 1
ATOM 778 N N . ASN A 1 98 ? -14.025 14.902 5.747 1.00 67.44 98 ASN A N 1
ATOM 779 C CA . ASN A 1 98 ? -13.158 14.341 4.710 1.00 67.44 98 ASN A CA 1
ATOM 780 C C . ASN A 1 98 ? -13.685 13.000 4.196 1.00 67.44 98 ASN A C 1
ATOM 782 O O . ASN A 1 98 ? -13.172 11.938 4.544 1.00 67.44 98 ASN A O 1
ATOM 786 N N . ASP A 1 99 ? -14.648 13.081 3.280 1.00 68.75 99 ASP A N 1
ATOM 787 C CA . ASP A 1 99 ? -15.263 11.911 2.648 1.00 68.75 99 ASP A CA 1
ATOM 788 C C . ASP A 1 99 ? -14.286 11.101 1.766 1.00 68.75 99 ASP A C 1
ATOM 790 O O . ASP A 1 99 ? -14.609 9.987 1.357 1.00 68.75 99 ASP A O 1
ATOM 794 N N . PHE A 1 100 ? -13.091 11.625 1.461 1.00 71.31 100 PHE A N 1
ATOM 795 C CA . PHE A 1 100 ? -12.075 10.932 0.657 1.00 71.31 100 PHE A CA 1
ATOM 796 C C . PHE A 1 100 ? -11.055 10.164 1.499 1.00 71.31 100 PHE A C 1
ATOM 798 O O . PHE A 1 100 ? -10.394 9.264 0.982 1.00 71.31 100 PHE A O 1
ATOM 805 N N . ALA A 1 101 ? -10.932 10.473 2.793 1.00 70.62 101 ALA A N 1
ATOM 806 C CA . ALA A 1 101 ? -9.944 9.855 3.680 1.00 70.62 101 ALA A CA 1
ATOM 807 C C . ALA A 1 101 ? -10.090 8.333 3.779 1.00 70.62 101 ALA A C 1
ATOM 809 O O . ALA A 1 101 ? -9.105 7.634 3.995 1.00 70.62 101 ALA A O 1
ATOM 810 N N . LYS A 1 102 ? -11.303 7.820 3.566 1.00 77.06 102 LYS A N 1
ATOM 811 C CA . LYS A 1 102 ? -11.604 6.387 3.524 1.00 77.06 102 LYS A CA 1
ATOM 812 C C . LYS A 1 102 ? -10.996 5.651 2.329 1.00 77.06 102 LYS A C 1
ATOM 814 O O . LYS A 1 102 ? -10.881 4.437 2.352 1.00 77.06 102 LYS A O 1
ATOM 819 N N . TYR A 1 103 ? -10.594 6.355 1.276 1.00 82.56 103 TYR A N 1
ATOM 820 C CA . TYR A 1 103 ? -9.948 5.730 0.120 1.00 82.56 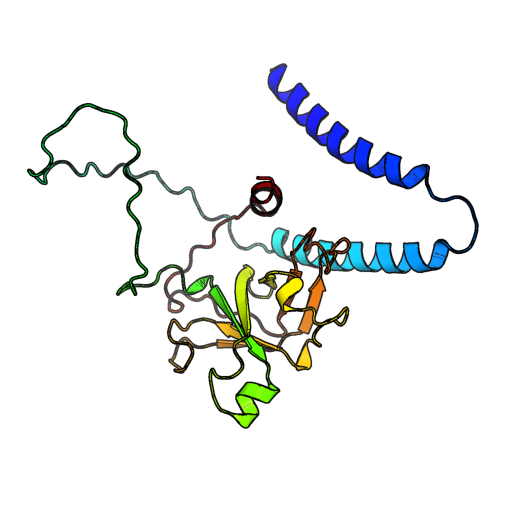103 TYR A CA 1
ATOM 821 C C . TYR A 1 103 ? -8.443 5.917 0.122 1.00 82.56 103 TYR A C 1
ATOM 823 O O . TYR A 1 103 ? -7.761 5.268 -0.662 1.00 82.56 103 TYR A O 1
ATOM 831 N N . VAL A 1 104 ? -7.921 6.806 0.963 1.00 88.38 104 VAL A N 1
ATOM 832 C CA . VAL A 1 104 ? -6.512 7.182 0.960 1.00 88.38 104 VAL A CA 1
ATOM 833 C C . VAL A 1 104 ? -5.791 6.450 2.078 1.00 88.38 104 VAL A C 1
ATOM 835 O O . VAL A 1 104 ? -6.246 6.414 3.219 1.00 88.38 104 VAL A O 1
ATOM 838 N N . VAL A 1 105 ? -4.619 5.913 1.759 1.00 94.94 105 VAL A N 1
ATOM 839 C CA . VAL A 1 105 ? -3.713 5.343 2.753 1.00 94.94 105 VAL A CA 1
ATOM 840 C C . VAL A 1 105 ? -2.384 6.079 2.784 1.00 94.94 105 VAL A C 1
ATOM 842 O O . VAL A 1 105 ? -1.929 6.653 1.796 1.00 94.94 105 VAL A O 1
ATOM 845 N N . SER A 1 106 ? -1.742 6.029 3.943 1.00 96.00 106 SER A N 1
ATOM 846 C CA . SER A 1 106 ? -0.378 6.487 4.170 1.00 96.00 106 SER A CA 1
ATOM 847 C C . SER A 1 106 ? 0.534 5.263 4.183 1.00 96.00 106 SER A C 1
ATOM 849 O O . SER A 1 106 ? 0.428 4.414 5.067 1.00 96.00 106 SER A O 1
ATOM 851 N N . LEU A 1 107 ? 1.423 5.167 3.195 1.00 97.75 107 LEU A N 1
ATOM 852 C CA . LEU A 1 107 ? 2.493 4.175 3.172 1.00 97.75 107 LEU A CA 1
ATOM 853 C C . LEU A 1 107 ? 3.628 4.664 4.064 1.00 97.75 107 LEU A C 1
ATOM 855 O O . LEU A 1 107 ? 4.046 5.830 3.971 1.00 97.75 107 LEU A O 1
ATOM 859 N N . ARG A 1 108 ? 4.094 3.784 4.953 1.00 97.69 108 ARG A N 1
ATOM 860 C CA . ARG A 1 108 ? 5.103 4.110 5.958 1.00 97.69 108 ARG A CA 1
ATOM 861 C C . ARG A 1 108 ? 6.211 3.074 6.031 1.00 97.69 108 ARG A C 1
ATOM 863 O O . ARG A 1 108 ? 5.953 1.879 5.921 1.00 97.69 108 ARG A O 1
ATOM 870 N N . LEU A 1 109 ? 7.434 3.544 6.234 1.00 97.25 109 LEU A N 1
ATOM 871 C CA . LEU A 1 109 ? 8.590 2.719 6.547 1.00 97.25 109 LEU A CA 1
ATOM 872 C C . LEU A 1 109 ? 8.539 2.331 8.022 1.00 97.25 109 LEU A C 1
ATOM 874 O O . LEU A 1 109 ? 8.486 3.202 8.889 1.00 97.25 109 LEU A O 1
ATOM 878 N N . VAL A 1 110 ? 8.564 1.026 8.287 1.00 97.00 110 VAL A N 1
ATOM 879 C CA . VAL A 1 110 ? 8.467 0.467 9.645 1.00 97.00 110 VAL A CA 1
ATOM 880 C C . VAL A 1 110 ? 9.611 0.976 10.521 1.00 97.00 110 VAL A C 1
ATOM 882 O O . VAL A 1 110 ? 9.354 1.559 11.565 1.00 97.00 110 VAL A O 1
ATOM 885 N N . TYR A 1 111 ? 10.856 0.872 10.044 1.00 95.69 111 TYR A N 1
ATOM 886 C CA . TYR A 1 111 ? 12.034 1.261 10.828 1.00 95.69 111 TYR A CA 1
ATOM 887 C C . TYR A 1 111 ? 12.027 2.743 11.243 1.00 95.69 111 TYR A C 1
ATOM 889 O O . TYR A 1 111 ? 12.401 3.066 12.362 1.00 95.69 111 TYR A O 1
ATOM 897 N N . MET A 1 112 ? 11.547 3.639 10.371 1.00 95.81 112 MET A N 1
ATOM 898 C CA . MET A 1 112 ? 11.439 5.068 10.686 1.00 95.81 112 MET A CA 1
ATOM 899 C C . MET A 1 112 ? 10.361 5.341 11.739 1.00 95.81 112 MET A C 1
ATOM 901 O O . MET A 1 112 ? 10.508 6.242 12.558 1.00 95.81 112 MET A O 1
ATOM 905 N N . GLU A 1 113 ? 9.253 4.600 11.707 1.00 92.38 113 GLU A N 1
ATOM 906 C CA . GLU A 1 113 ? 8.196 4.750 12.708 1.00 92.38 113 GLU A CA 1
ATOM 907 C C . GLU A 1 113 ? 8.613 4.175 14.070 1.00 92.38 113 GLU A C 1
ATOM 909 O O . GLU A 1 113 ? 8.276 4.763 15.095 1.00 92.38 113 GLU A O 1
ATOM 914 N N . ASP A 1 114 ? 9.379 3.082 14.082 1.00 94.00 114 ASP A N 1
ATOM 915 C CA . ASP A 1 114 ? 9.911 2.477 15.308 1.00 94.00 114 ASP A CA 1
ATOM 916 C C . ASP A 1 114 ? 10.962 3.379 15.986 1.00 94.00 114 ASP A C 1
ATOM 918 O O . ASP A 1 114 ? 11.011 3.453 17.212 1.00 94.00 114 ASP A O 1
ATOM 922 N N . GLU A 1 115 ? 11.777 4.093 15.202 1.00 96.69 115 GLU A N 1
ATOM 923 C CA . GLU A 1 115 ? 12.847 4.966 15.707 1.00 96.69 115 GLU A CA 1
ATOM 924 C C . GLU A 1 115 ? 12.343 6.359 16.128 1.00 96.69 115 GLU A C 1
ATOM 926 O O . GLU A 1 115 ? 12.707 6.855 17.194 1.00 96.69 115 GLU A O 1
ATOM 931 N N . TYR A 1 116 ? 11.488 6.994 15.317 1.00 95.44 116 TYR A N 1
ATOM 932 C CA . TYR A 1 116 ? 11.070 8.395 15.510 1.00 95.44 116 TYR A CA 1
ATOM 933 C C . TYR A 1 116 ? 9.627 8.548 16.011 1.00 95.44 116 TYR A C 1
ATOM 935 O O . TYR A 1 116 ? 9.189 9.652 16.341 1.00 95.44 116 TYR A O 1
ATOM 943 N N . GLY A 1 117 ? 8.876 7.450 16.089 1.00 94.50 117 GLY A N 1
ATOM 944 C CA . GLY A 1 117 ? 7.493 7.424 16.547 1.00 94.50 117 GLY A CA 1
ATOM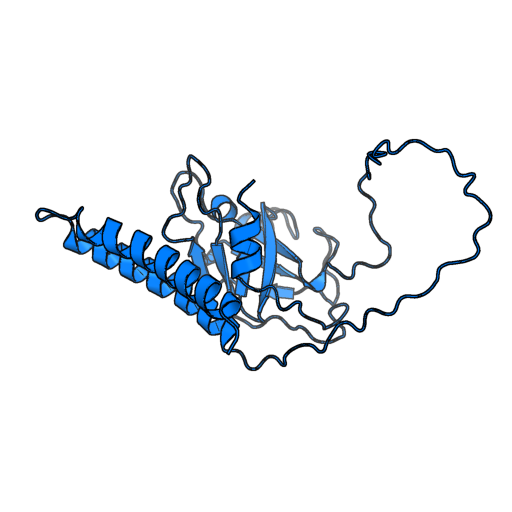 945 C C . GLY A 1 117 ? 6.455 7.533 15.427 1.00 94.50 117 GLY A C 1
ATOM 946 O O . GLY A 1 117 ? 6.748 7.685 14.236 1.00 94.50 117 GLY A O 1
ATOM 947 N N . PHE A 1 118 ? 5.184 7.453 15.830 1.00 94.31 118 PHE A N 1
ATOM 948 C CA . PHE A 1 118 ? 4.049 7.343 14.915 1.00 94.31 118 PHE A CA 1
ATOM 949 C C . PHE A 1 118 ? 3.987 8.489 13.890 1.00 94.31 118 PHE A C 1
ATOM 951 O O . PHE A 1 118 ? 3.900 9.666 14.239 1.00 94.31 118 PHE A O 1
ATOM 958 N N . GLY A 1 119 ? 3.965 8.134 12.602 1.00 92.56 119 GLY A N 1
ATOM 959 C CA . GLY A 1 119 ? 3.805 9.086 11.500 1.00 92.56 119 GLY A CA 1
ATOM 960 C C . GLY A 1 119 ? 5.095 9.596 10.866 1.00 92.56 119 GLY A C 1
ATOM 961 O O . GLY A 1 119 ? 5.012 10.171 9.775 1.00 92.56 119 GLY A O 1
ATOM 962 N N . PHE A 1 120 ? 6.262 9.370 11.475 1.00 93.31 120 PHE A N 1
ATOM 963 C CA . PHE A 1 120 ? 7.555 9.789 10.918 1.00 93.31 120 PHE A CA 1
ATOM 964 C C . PHE A 1 120 ? 8.024 8.934 9.738 1.00 93.31 120 PHE A C 1
ATOM 966 O O . PHE A 1 120 ? 8.739 9.431 8.877 1.00 93.31 120 PHE A O 1
ATOM 973 N N . GLY A 1 121 ? 7.549 7.693 9.620 1.00 95.25 121 GLY A N 1
ATOM 974 C CA . GLY A 1 121 ? 7.896 6.820 8.498 1.00 95.25 121 GLY A CA 1
ATOM 975 C C . GLY A 1 121 ? 7.154 7.084 7.190 1.00 95.25 121 GLY A C 1
ATOM 976 O O . GLY A 1 121 ? 7.340 6.324 6.247 1.00 95.25 121 GLY A O 1
ATOM 977 N N . HIS A 1 122 ? 6.285 8.093 7.100 1.00 96.44 122 HIS A N 1
ATOM 978 C CA . HIS A 1 122 ? 5.503 8.328 5.884 1.00 96.44 122 HIS A CA 1
ATOM 979 C C . HIS A 1 122 ? 6.377 8.703 4.685 1.00 96.44 122 HIS A C 1
ATOM 981 O O . HIS A 1 122 ? 7.135 9.666 4.757 1.00 96.44 122 HIS A O 1
ATOM 987 N N . PHE A 1 123 ? 6.204 7.984 3.573 1.00 96.19 123 PHE A N 1
ATOM 988 C CA . PHE A 1 123 ? 6.958 8.236 2.341 1.00 96.19 123 PHE A CA 1
ATOM 989 C C . PHE A 1 123 ? 6.080 8.371 1.090 1.00 96.19 123 PHE A C 1
ATOM 991 O O . PHE A 1 123 ? 6.468 9.074 0.167 1.00 96.19 123 PHE A O 1
ATOM 998 N N . CYS A 1 124 ? 4.904 7.735 1.052 1.00 97.44 124 CYS A N 1
ATOM 999 C CA . CYS A 1 124 ? 3.995 7.804 -0.094 1.00 97.44 124 CYS A CA 1
ATOM 1000 C C . CYS A 1 124 ? 2.527 7.637 0.301 1.00 97.44 124 CYS A C 1
ATOM 1002 O O . CYS A 1 124 ? 2.201 7.179 1.399 1.00 97.44 124 CYS A O 1
ATOM 1004 N N . GLY A 1 125 ? 1.637 7.994 -0.624 1.00 95.75 125 GLY A N 1
ATOM 1005 C CA . GLY A 1 125 ? 0.211 7.686 -0.556 1.00 95.75 125 GLY A CA 1
ATOM 1006 C C . GLY A 1 125 ? -0.162 6.405 -1.307 1.00 95.75 125 GLY A C 1
ATOM 1007 O O . GLY A 1 125 ? 0.641 5.813 -2.031 1.00 95.75 125 GLY A O 1
ATOM 1008 N N . GLY A 1 126 ? -1.414 5.995 -1.158 1.00 94.94 126 GLY A N 1
ATOM 1009 C CA . GLY A 1 126 ? -2.034 4.954 -1.970 1.00 94.94 126 GLY A CA 1
ATOM 1010 C C . GLY A 1 126 ? -3.553 5.042 -1.912 1.00 94.94 126 GLY A C 1
ATOM 1011 O O . GLY A 1 126 ? -4.105 5.792 -1.103 1.00 94.94 126 GLY A O 1
ATOM 1012 N N . SER A 1 127 ? -4.215 4.257 -2.753 1.00 93.81 127 SER A N 1
ATOM 1013 C CA . SER A 1 127 ? -5.668 4.187 -2.860 1.00 93.81 127 SER A CA 1
ATOM 1014 C C . SER A 1 127 ? -6.178 2.784 -2.560 1.00 93.81 127 SER A C 1
ATOM 1016 O O . SER A 1 127 ? -5.667 1.804 -3.096 1.00 93.81 127 SER A O 1
ATOM 1018 N N . ILE A 1 128 ? -7.199 2.677 -1.718 1.00 91.56 128 ILE A N 1
ATOM 1019 C CA . ILE A 1 128 ? -7.868 1.410 -1.417 1.00 91.56 128 ILE A CA 1
ATOM 1020 C C . ILE A 1 128 ? -8.723 1.019 -2.624 1.00 91.56 128 ILE A C 1
ATOM 1022 O O . ILE A 1 128 ? -9.656 1.740 -2.971 1.00 91.56 128 ILE A O 1
ATOM 1026 N N . ILE A 1 129 ? -8.414 -0.119 -3.252 1.00 87.62 129 ILE A N 1
ATOM 1027 C CA . ILE A 1 129 ? -9.194 -0.658 -4.382 1.00 87.62 129 ILE A CA 1
ATOM 1028 C C . ILE A 1 129 ? -9.933 -1.957 -4.033 1.00 87.62 129 ILE A C 1
ATOM 1030 O O . ILE A 1 129 ? -10.795 -2.388 -4.787 1.00 87.62 129 ILE A O 1
ATOM 1034 N N . SER A 1 130 ? -9.609 -2.573 -2.893 1.00 89.19 130 SER A N 1
ATOM 1035 C CA . SER A 1 130 ? -10.398 -3.624 -2.233 1.00 89.19 130 SER A CA 1
ATOM 1036 C C . SER A 1 130 ? -9.992 -3.733 -0.761 1.00 89.19 130 SER A C 1
ATOM 1038 O O . SER A 1 130 ? -8.997 -3.134 -0.344 1.00 89.19 130 SER A O 1
ATOM 1040 N N . LYS A 1 131 ? -10.679 -4.582 0.013 1.00 91.62 131 LYS A N 1
ATOM 1041 C CA . LYS A 1 131 ? -10.317 -4.906 1.407 1.00 91.62 131 LYS A CA 1
ATOM 1042 C C . LYS A 1 131 ? -8.862 -5.320 1.622 1.00 91.62 131 LYS A C 1
ATOM 1044 O O . LYS A 1 131 ? -8.340 -5.121 2.713 1.00 91.62 131 LYS A O 1
ATOM 1049 N N . LYS A 1 132 ? -8.199 -5.908 0.620 1.00 95.19 132 LYS A N 1
ATOM 1050 C CA . LYS A 1 132 ? -6.812 -6.396 0.743 1.00 95.19 132 LYS A CA 1
ATOM 1051 C C . LYS A 1 132 ? -5.837 -5.767 -0.236 1.00 95.19 132 LYS A C 1
ATOM 1053 O O . LYS A 1 132 ? -4.666 -6.138 -0.207 1.00 95.19 132 LYS A O 1
ATOM 1058 N N . VAL A 1 133 ? -6.275 -4.874 -1.120 1.00 95.50 133 VAL A N 1
ATOM 1059 C CA . VAL A 1 133 ? -5.419 -4.369 -2.199 1.00 95.50 133 VAL A CA 1
ATOM 1060 C C . VAL A 1 133 ? -5.406 -2.851 -2.217 1.00 95.50 133 VAL A C 1
ATOM 1062 O O . VAL A 1 133 ? -6.446 -2.196 -2.307 1.00 95.50 133 VAL A O 1
ATOM 1065 N N . ILE A 1 134 ? -4.191 -2.313 -2.170 1.00 96.38 134 ILE A N 1
ATOM 1066 C CA . ILE A 1 134 ? -3.890 -0.895 -2.307 1.00 96.38 134 ILE A CA 1
ATOM 1067 C C . ILE A 1 134 ? -3.217 -0.666 -3.660 1.00 96.38 134 ILE A C 1
ATOM 1069 O O . ILE A 1 134 ? -2.244 -1.341 -3.998 1.00 96.38 134 ILE A O 1
ATOM 1073 N N . LEU A 1 135 ? -3.710 0.316 -4.400 1.00 96.44 135 LEU A N 1
ATOM 1074 C CA . LEU A 1 135 ? -3.092 0.874 -5.594 1.00 96.44 135 LEU A CA 1
ATOM 1075 C C . LEU A 1 135 ? -2.127 1.999 -5.203 1.00 96.44 135 LEU A C 1
ATOM 1077 O O . LEU A 1 135 ? -2.459 2.855 -4.386 1.00 96.44 135 LEU A O 1
ATOM 1081 N N . THR A 1 136 ? -0.933 2.025 -5.777 1.00 97.25 136 THR A N 1
ATOM 1082 C CA . THR A 1 136 ? 0.041 3.106 -5.574 1.00 97.25 136 THR A CA 1
ATOM 1083 C C . THR A 1 136 ? 0.935 3.245 -6.806 1.00 97.25 136 THR A C 1
ATOM 1085 O O . THR A 1 136 ? 0.776 2.510 -7.782 1.00 97.25 136 THR A O 1
ATOM 1088 N N . ALA A 1 137 ? 1.868 4.190 -6.778 1.00 96.94 137 ALA A N 1
ATOM 1089 C CA . ALA A 1 137 ? 2.870 4.341 -7.820 1.00 96.94 137 ALA A CA 1
ATOM 1090 C C . ALA A 1 137 ? 4.003 3.321 -7.634 1.00 96.94 137 ALA A C 1
ATOM 1092 O O . ALA A 1 137 ? 4.390 2.992 -6.509 1.00 96.94 137 ALA A O 1
ATOM 1093 N N . ALA A 1 138 ? 4.576 2.832 -8.730 1.00 96.62 138 ALA A N 1
ATOM 1094 C CA . ALA A 1 138 ? 5.714 1.920 -8.658 1.00 96.62 138 ALA A CA 1
ATOM 1095 C C . ALA A 1 138 ? 6.959 2.612 -8.093 1.00 96.62 138 ALA A C 1
ATOM 1097 O O . ALA A 1 138 ? 7.672 2.012 -7.289 1.00 96.62 138 ALA A O 1
ATOM 1098 N N . HIS A 1 139 ? 7.162 3.894 -8.408 1.00 95.75 139 HIS A N 1
ATOM 1099 C CA . HIS A 1 139 ? 8.292 4.669 -7.901 1.00 95.75 139 HIS A CA 1
ATOM 1100 C C . HIS A 1 139 ? 8.292 4.811 -6.379 1.00 95.75 139 HIS A C 1
ATOM 1102 O O . HIS A 1 139 ? 9.356 4.967 -5.790 1.00 95.75 139 HIS A O 1
ATOM 1108 N N . CYS A 1 140 ? 7.125 4.737 -5.732 1.00 97.06 140 CYS A N 1
ATOM 1109 C CA . CYS A 1 140 ? 7.033 4.740 -4.274 1.00 97.06 140 CYS A CA 1
ATOM 1110 C C . CYS A 1 140 ? 7.711 3.516 -3.658 1.00 97.06 140 CYS A C 1
ATOM 1112 O O . CYS A 1 140 ? 8.165 3.553 -2.520 1.00 97.06 140 CYS A O 1
ATOM 1114 N N . LEU A 1 141 ? 7.751 2.410 -4.397 1.00 97.06 141 LEU A N 1
ATOM 1115 C CA . LEU A 1 141 ? 8.204 1.116 -3.911 1.00 97.06 141 LEU A CA 1
ATOM 1116 C C . LEU A 1 141 ? 9.567 0.730 -4.474 1.00 97.06 141 LEU A C 1
ATOM 1118 O O . LEU A 1 141 ? 10.055 -0.347 -4.144 1.00 97.06 141 LEU A O 1
ATOM 1122 N N . THR A 1 142 ? 10.199 1.591 -5.269 1.00 94.06 142 THR A N 1
ATOM 1123 C CA . THR A 1 142 ? 11.522 1.353 -5.850 1.00 94.06 142 THR A CA 1
ATOM 1124 C C . THR A 1 142 ? 12.501 2.448 -5.480 1.00 94.06 142 THR A C 1
ATOM 1126 O O . THR A 1 142 ? 12.213 3.627 -5.666 1.00 94.06 142 THR A O 1
ATOM 1129 N N . THR A 1 143 ? 13.696 2.047 -5.063 1.00 88.62 143 THR A N 1
ATOM 1130 C CA . THR A 1 143 ? 14.816 2.958 -4.843 1.00 88.62 143 THR A CA 1
ATOM 1131 C C . THR A 1 143 ? 16.049 2.385 -5.521 1.00 88.62 143 THR A C 1
ATOM 1133 O O . THR A 1 143 ? 16.542 1.336 -5.106 1.00 88.62 143 THR A O 1
ATOM 1136 N N . ARG A 1 144 ? 16.581 3.080 -6.537 1.00 87.81 144 ARG A N 1
ATOM 1137 C CA . ARG A 1 144 ? 17.834 2.708 -7.227 1.00 87.81 144 ARG A CA 1
ATOM 1138 C C . ARG A 1 144 ? 17.789 1.276 -7.784 1.00 87.81 144 ARG A C 1
ATOM 1140 O O . ARG A 1 144 ? 18.701 0.486 -7.555 1.00 87.81 144 ARG A O 1
ATOM 1147 N N . GLY A 1 145 ? 16.703 0.917 -8.459 1.00 84.69 145 GLY A N 1
ATOM 1148 C CA . GLY A 1 145 ? 16.488 -0.407 -9.052 1.00 84.69 145 GLY A CA 1
ATOM 1149 C C . GLY A 1 145 ? 16.030 -1.486 -8.071 1.00 84.69 145 GLY A C 1
ATOM 1150 O O . GLY A 1 145 ? 15.712 -2.596 -8.490 1.00 84.69 145 GLY A O 1
ATOM 1151 N N . SER A 1 146 ? 15.987 -1.193 -6.769 1.00 90.75 146 SER A N 1
ATOM 1152 C CA . SER A 1 146 ? 15.628 -2.170 -5.738 1.00 90.75 146 SER A CA 1
ATOM 1153 C C . SER A 1 146 ? 14.203 -1.967 -5.242 1.00 90.75 146 SER A C 1
ATOM 1155 O O . SER A 1 146 ? 13.814 -0.856 -4.880 1.00 90.75 146 SER A O 1
ATOM 1157 N N . ILE A 1 147 ? 13.436 -3.056 -5.176 1.00 93.31 147 ILE A N 1
ATOM 1158 C CA . ILE A 1 147 ? 12.076 -3.046 -4.630 1.00 93.31 147 ILE A CA 1
ATOM 1159 C C . ILE A 1 147 ? 12.139 -3.016 -3.099 1.00 93.31 147 ILE A C 1
ATOM 1161 O O . ILE A 1 147 ? 12.830 -3.821 -2.471 1.00 93.31 147 ILE A O 1
ATOM 1165 N N . THR A 1 148 ? 11.371 -2.120 -2.485 1.00 94.75 148 THR A N 1
ATOM 1166 C CA . THR A 1 148 ? 11.189 -2.064 -1.036 1.00 94.75 148 THR A CA 1
ATOM 1167 C C . THR A 1 148 ? 10.508 -3.344 -0.556 1.00 94.75 148 THR A C 1
ATOM 1169 O O . THR A 1 148 ? 9.421 -3.707 -1.008 1.00 94.75 148 THR A O 1
ATOM 1172 N N . LEU A 1 149 ? 11.151 -4.047 0.378 1.00 96.38 149 LEU A N 1
ATOM 1173 C CA . LEU A 1 149 ? 10.626 -5.300 0.912 1.00 96.38 149 LEU A CA 1
ATOM 1174 C C . LEU A 1 149 ? 9.306 -5.068 1.657 1.00 96.38 149 LEU A C 1
ATOM 1176 O O . LEU A 1 149 ? 9.216 -4.175 2.494 1.00 96.38 149 LEU A O 1
ATOM 1180 N N . ALA A 1 150 ? 8.324 -5.946 1.434 1.00 97.19 150 ALA A N 1
ATOM 1181 C CA . ALA A 1 150 ? 7.007 -5.897 2.078 1.00 97.19 150 ALA A CA 1
ATOM 1182 C C . ALA A 1 150 ? 7.080 -5.728 3.608 1.00 97.19 150 ALA A C 1
ATOM 1184 O O . ALA A 1 150 ? 6.357 -4.922 4.179 1.00 97.19 150 ALA A O 1
ATOM 1185 N N . LYS A 1 151 ? 8.011 -6.429 4.269 1.00 97.12 151 LYS A N 1
ATOM 1186 C CA . LYS A 1 151 ? 8.213 -6.359 5.728 1.00 97.12 151 LYS A CA 1
ATOM 1187 C C . LYS A 1 151 ? 8.634 -4.975 6.245 1.00 97.12 151 LYS A C 1
ATOM 1189 O O . LYS A 1 151 ? 8.471 -4.705 7.426 1.00 97.12 151 LYS A O 1
ATOM 1194 N N . ASN A 1 152 ? 9.180 -4.125 5.376 1.00 97.06 152 ASN A N 1
ATOM 1195 C CA . ASN A 1 152 ? 9.614 -2.775 5.725 1.00 97.06 152 ASN A CA 1
ATOM 1196 C C . ASN A 1 152 ? 8.494 -1.743 5.531 1.00 97.06 152 ASN A C 1
ATOM 1198 O O . ASN A 1 152 ? 8.709 -0.572 5.832 1.00 97.06 152 ASN A O 1
ATOM 1202 N N . ILE A 1 153 ? 7.329 -2.155 5.019 1.00 98.12 153 ILE A N 1
ATOM 1203 C CA . ILE A 1 153 ? 6.208 -1.274 4.698 1.00 98.12 153 ILE A CA 1
ATOM 1204 C C . ILE A 1 153 ? 5.042 -1.571 5.639 1.00 98.12 153 ILE A C 1
ATOM 1206 O O . ILE A 1 153 ? 4.627 -2.718 5.816 1.00 98.12 153 ILE A O 1
ATOM 1210 N N . LYS A 1 154 ? 4.468 -0.503 6.184 1.00 97.44 154 LYS A N 1
ATOM 1211 C CA . LYS A 1 154 ? 3.194 -0.490 6.897 1.00 97.44 154 LYS A CA 1
ATOM 1212 C C . LYS A 1 154 ? 2.208 0.399 6.139 1.00 97.44 154 LYS A C 1
ATOM 1214 O O . LYS A 1 154 ? 2.591 1.441 5.604 1.00 97.44 154 LYS A O 1
ATOM 1219 N N . VAL A 1 155 ? 0.946 -0.009 6.094 1.00 98.00 155 VAL A N 1
ATOM 1220 C CA . VAL A 1 155 ? -0.153 0.766 5.504 1.00 98.00 155 VAL A CA 1
ATOM 1221 C C . VAL A 1 155 ? -1.015 1.315 6.630 1.00 98.00 155 VAL A C 1
ATOM 1223 O O . VAL A 1 155 ? -1.485 0.553 7.469 1.00 98.00 155 VAL A O 1
ATOM 1226 N N . ILE A 1 156 ? -1.222 2.632 6.645 1.00 95.94 156 ILE A N 1
ATOM 1227 C CA . ILE A 1 156 ? -2.095 3.304 7.610 1.00 95.94 156 ILE A CA 1
ATOM 1228 C C . ILE A 1 156 ? -3.326 3.854 6.895 1.00 95.94 156 ILE A C 1
ATOM 1230 O O . ILE A 1 156 ? -3.186 4.638 5.954 1.00 95.94 156 ILE A O 1
ATOM 1234 N N . ALA A 1 157 ? -4.513 3.482 7.364 1.00 92.69 157 ALA A N 1
ATOM 1235 C CA . ALA A 1 157 ? -5.802 3.932 6.837 1.00 92.69 157 ALA A CA 1
ATOM 1236 C C . ALA A 1 157 ? -6.671 4.558 7.945 1.00 92.69 157 ALA A C 1
ATOM 1238 O O . ALA A 1 157 ? -6.367 4.420 9.131 1.00 92.69 157 ALA A O 1
ATOM 1239 N N . GLY A 1 158 ? -7.742 5.268 7.571 1.00 86.69 158 GLY A N 1
ATOM 1240 C CA . GLY A 1 158 ? -8.755 5.759 8.522 1.00 86.69 158 GLY A CA 1
ATOM 1241 C C . GLY A 1 158 ? -8.346 6.959 9.381 1.00 86.69 158 GLY A C 1
ATOM 1242 O O . GLY A 1 158 ? -8.999 7.276 10.372 1.00 86.69 158 GLY A O 1
ATOM 1243 N N . THR A 1 159 ? -7.272 7.664 9.016 1.00 83.75 159 THR A N 1
ATOM 1244 C CA . THR A 1 159 ? -6.860 8.899 9.697 1.00 83.75 159 THR A CA 1
ATOM 1245 C C . THR A 1 159 ? -6.563 10.016 8.710 1.00 83.75 159 THR A C 1
ATOM 1247 O O . THR A 1 159 ? -5.847 9.850 7.726 1.00 83.75 159 THR A O 1
ATOM 1250 N N . THR A 1 160 ? -7.072 11.207 9.016 1.00 81.25 160 THR A N 1
ATOM 1251 C CA . THR A 1 160 ? -6.757 12.446 8.289 1.00 81.25 160 THR A CA 1
ATOM 1252 C C . THR A 1 160 ? -5.560 13.183 8.889 1.00 81.25 160 THR A C 1
ATOM 1254 O O . THR A 1 160 ? -5.193 14.273 8.435 1.00 81.25 160 THR A O 1
ATOM 1257 N N . ARG A 1 161 ? -4.975 12.659 9.972 1.00 84.56 161 ARG A N 1
ATOM 1258 C CA . ARG A 1 161 ? -3.890 13.295 10.723 1.00 84.56 161 ARG A CA 1
ATOM 1259 C C . ARG A 1 161 ? -2.715 12.334 10.809 1.00 84.56 161 ARG A C 1
ATOM 1261 O O . ARG A 1 161 ? -2.687 11.444 11.646 1.00 84.56 161 ARG A O 1
ATOM 1268 N N . ARG A 1 162 ? -1.705 12.563 9.966 1.00 87.88 162 ARG A N 1
ATOM 1269 C CA . ARG A 1 162 ? -0.511 11.708 9.848 1.00 87.88 162 ARG A CA 1
ATOM 1270 C C . ARG A 1 162 ? 0.138 11.366 11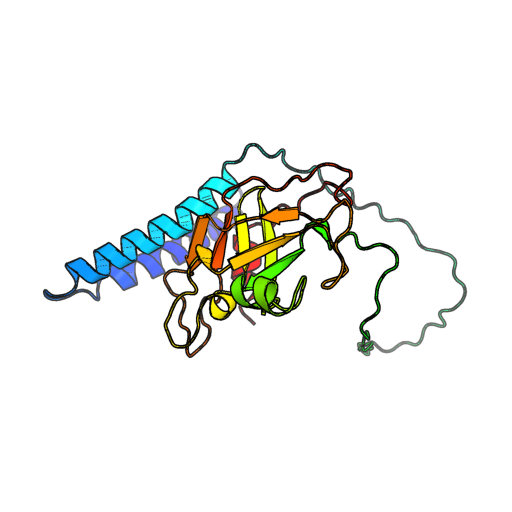.196 1.00 87.88 162 ARG A C 1
ATOM 1272 O O . ARG A 1 162 ? 0.518 10.220 11.399 1.00 87.88 162 ARG A O 1
ATOM 1279 N N . LEU A 1 163 ? 0.249 12.348 12.089 1.00 91.12 163 LEU A N 1
ATOM 1280 C CA . LEU A 1 163 ? 0.944 12.230 13.376 1.00 91.12 163 LEU A CA 1
ATOM 1281 C C . LEU A 1 163 ? 0.054 11.752 14.536 1.00 91.12 163 LEU A C 1
ATOM 1283 O O . LEU A 1 163 ? 0.551 11.617 15.647 1.00 91.12 163 LEU A O 1
ATOM 1287 N N . LEU A 1 164 ? -1.248 11.527 14.325 1.00 87.12 164 LEU A N 1
ATOM 1288 C CA . LEU A 1 164 ? -2.177 11.192 15.409 1.00 87.12 164 LEU A CA 1
ATOM 1289 C C . LEU A 1 164 ? -2.945 9.908 15.115 1.00 87.12 164 LEU A C 1
ATOM 1291 O O . LEU A 1 164 ? -3.562 9.764 14.057 1.00 87.12 164 LEU A O 1
ATOM 1295 N N . ARG A 1 165 ? -2.939 9.005 16.098 1.00 88.25 165 ARG A N 1
ATOM 1296 C CA . ARG A 1 165 ? -3.838 7.853 16.139 1.00 88.25 165 ARG A CA 1
ATOM 1297 C C . ARG A 1 165 ? -5.209 8.310 16.628 1.00 88.25 165 ARG A C 1
ATOM 1299 O O . ARG A 1 165 ? -5.316 9.084 17.577 1.00 88.25 165 ARG A O 1
ATOM 1306 N N . ASN A 1 166 ? -6.252 7.815 15.986 1.00 84.06 166 ASN A N 1
ATOM 1307 C CA . ASN A 1 166 ? -7.637 7.931 16.429 1.00 84.06 166 ASN A CA 1
ATOM 1308 C C . ASN A 1 166 ? -8.276 6.530 16.444 1.00 84.06 166 ASN A C 1
ATOM 1310 O O . ASN A 1 166 ? -7.642 5.549 16.061 1.00 84.06 166 ASN A O 1
ATOM 1314 N N . LYS A 1 167 ? -9.542 6.436 16.861 1.00 85.12 167 LYS A N 1
ATOM 1315 C CA . LYS A 1 167 ? -10.269 5.156 16.932 1.00 85.12 167 LYS A CA 1
ATOM 1316 C C . LYS A 1 167 ? -10.454 4.467 15.572 1.00 85.12 167 LYS A C 1
ATOM 1318 O O . LYS A 1 167 ? -10.613 3.258 15.532 1.00 85.12 167 LYS A O 1
ATOM 1323 N N . GLN A 1 168 ? -10.415 5.232 14.483 1.00 84.00 168 GLN A N 1
ATOM 1324 C CA . GLN A 1 168 ? -10.580 4.748 13.109 1.00 84.00 168 GLN A CA 1
ATOM 1325 C C . GLN A 1 168 ? -9.243 4.351 12.458 1.00 84.00 168 GLN A C 1
ATOM 1327 O O . GLN A 1 168 ? -9.235 3.831 11.344 1.00 84.00 168 GLN A O 1
ATOM 1332 N N . THR A 1 169 ? -8.108 4.617 13.118 1.00 90.12 169 THR A N 1
ATOM 1333 C CA . THR A 1 169 ? -6.780 4.361 12.557 1.00 90.12 169 THR A CA 1
ATOM 1334 C C . THR A 1 169 ? -6.539 2.862 12.478 1.00 90.12 169 THR A C 1
ATOM 1336 O O . THR A 1 169 ? -6.484 2.184 13.501 1.00 90.12 169 THR A O 1
ATOM 1339 N N . GLN A 1 170 ? -6.333 2.368 11.263 1.00 93.69 170 GLN A N 1
ATOM 1340 C CA . GLN A 1 170 ? -5.987 0.976 10.999 1.00 93.69 170 GLN A CA 1
ATOM 1341 C C . GLN A 1 170 ? -4.534 0.877 10.559 1.00 93.69 170 GLN A C 1
ATOM 1343 O O . GLN A 1 170 ? -4.089 1.640 9.699 1.00 93.69 170 GLN A O 1
ATOM 1348 N N . GLU A 1 171 ? -3.806 -0.077 11.136 1.00 95.69 171 GLU A N 1
ATOM 1349 C CA . GLU A 1 171 ? -2.407 -0.351 10.810 1.00 95.69 171 GLU A CA 1
ATOM 1350 C C . GLU A 1 171 ? -2.280 -1.748 10.240 1.00 95.69 171 GLU A C 1
ATOM 1352 O O . GLU A 1 171 ? -2.456 -2.734 10.952 1.00 95.69 171 GLU A O 1
ATOM 1357 N N . LEU A 1 172 ? -1.971 -1.833 8.953 1.00 97.25 172 LEU A N 1
ATOM 1358 C CA . LEU A 1 172 ? -1.951 -3.098 8.237 1.00 97.25 172 LEU A CA 1
ATOM 1359 C C . LEU A 1 172 ? -0.540 -3.423 7.777 1.00 97.25 172 LEU A C 1
ATOM 1361 O O . LEU A 1 172 ? 0.224 -2.562 7.324 1.00 97.25 172 LEU A O 1
ATOM 1365 N N . THR A 1 173 ? -0.205 -4.704 7.879 1.00 97.88 173 THR A N 1
ATOM 1366 C CA . THR A 1 173 ? 1.060 -5.232 7.379 1.00 97.88 173 THR A CA 1
ATOM 1367 C C . THR A 1 173 ? 0.927 -5.661 5.921 1.00 97.88 173 THR A C 1
ATOM 1369 O O . THR A 1 173 ? -0.129 -6.109 5.465 1.00 97.88 173 THR A O 1
ATOM 1372 N N . VAL A 1 174 ? 2.019 -5.525 5.170 1.00 98.38 174 VAL A N 1
ATOM 1373 C CA . VAL A 1 174 ? 2.049 -5.850 3.743 1.00 98.38 174 VAL A CA 1
ATOM 1374 C C . VAL A 1 174 ? 2.435 -7.318 3.546 1.00 98.38 174 VAL A C 1
ATOM 1376 O O . VAL A 1 174 ? 3.446 -7.791 4.067 1.00 98.38 174 VAL A O 1
ATOM 1379 N N . ALA A 1 175 ? 1.613 -8.054 2.797 1.00 97.94 175 ALA A N 1
ATOM 1380 C CA . ALA A 1 175 ? 1.873 -9.432 2.391 1.00 97.94 175 ALA A CA 1
ATOM 1381 C C . ALA A 1 175 ? 2.816 -9.482 1.185 1.00 97.94 175 ALA A C 1
ATOM 1383 O O . ALA A 1 175 ? 3.780 -10.245 1.175 1.00 97.94 175 ALA A O 1
ATOM 1384 N N . SER A 1 176 ? 2.553 -8.658 0.167 1.00 97.31 176 SER A N 1
ATOM 1385 C CA . SER A 1 176 ? 3.385 -8.600 -1.035 1.00 97.31 176 SER A CA 1
ATOM 1386 C C . SER A 1 176 ? 3.271 -7.269 -1.765 1.00 97.31 176 SER A C 1
ATOM 1388 O O . SER A 1 176 ? 2.209 -6.648 -1.768 1.00 97.31 176 SER A O 1
ATOM 1390 N N . VAL A 1 177 ? 4.345 -6.905 -2.460 1.00 97.00 177 VAL A N 1
ATOM 1391 C CA . VAL A 1 177 ? 4.413 -5.781 -3.398 1.00 97.00 177 VAL A CA 1
ATOM 1392 C C . VAL A 1 177 ? 4.505 -6.330 -4.820 1.00 97.00 177 VAL A C 1
ATOM 1394 O O . VAL A 1 177 ? 5.256 -7.277 -5.064 1.00 97.00 177 VAL A O 1
ATOM 1397 N N . LYS A 1 178 ? 3.749 -5.746 -5.752 1.00 96.00 178 LYS A N 1
ATOM 1398 C CA . LYS A 1 178 ? 3.759 -6.093 -7.176 1.00 96.00 178 LYS A CA 1
ATOM 1399 C C . LYS A 1 178 ? 3.848 -4.818 -8.005 1.00 96.00 178 LYS A C 1
ATOM 1401 O O . LYS A 1 178 ? 2.896 -4.048 -8.049 1.00 96.00 178 LYS A O 1
ATOM 1406 N N . LEU A 1 179 ? 4.988 -4.592 -8.648 1.00 95.44 179 LEU A N 1
ATOM 1407 C CA . LEU A 1 179 ? 5.135 -3.510 -9.622 1.00 95.44 179 LEU A CA 1
ATOM 1408 C C . LEU A 1 179 ? 4.500 -3.917 -10.946 1.00 95.44 179 LEU A C 1
ATOM 1410 O O . LEU A 1 179 ? 4.416 -5.113 -11.244 1.00 95.44 179 LEU A O 1
ATOM 1414 N N . HIS A 1 180 ? 4.118 -2.935 -11.757 1.00 92.69 180 HIS A N 1
ATOM 1415 C CA . HIS A 1 180 ? 3.780 -3.214 -13.140 1.00 92.69 180 HIS A CA 1
ATOM 1416 C C . HIS A 1 180 ? 4.954 -3.932 -13.831 1.00 92.69 180 HIS A C 1
ATOM 1418 O O . HIS A 1 180 ? 6.093 -3.479 -13.704 1.00 92.69 180 HIS A O 1
ATOM 1424 N N . PRO A 1 181 ? 4.714 -5.012 -14.591 1.00 90.31 181 PRO A N 1
ATOM 1425 C CA . PRO A 1 181 ? 5.784 -5.791 -15.221 1.00 90.31 181 PRO A CA 1
ATOM 1426 C C . PRO A 1 181 ? 6.668 -4.992 -16.189 1.00 90.31 181 PRO A C 1
ATOM 1428 O O . PRO A 1 181 ? 7.830 -5.333 -16.374 1.00 90.31 181 PRO A O 1
ATOM 1431 N N . ASN A 1 182 ? 6.116 -3.928 -16.782 1.00 89.12 182 ASN A N 1
ATOM 1432 C CA . ASN A 1 182 ? 6.840 -3.006 -17.668 1.00 89.12 182 ASN A CA 1
ATOM 1433 C C . ASN A 1 182 ? 7.336 -1.737 -16.966 1.00 89.12 182 ASN A C 1
ATOM 1435 O O . ASN A 1 182 ? 7.739 -0.801 -17.655 1.00 89.12 182 ASN A O 1
ATOM 1439 N N . TYR A 1 183 ? 7.249 -1.646 -15.634 1.00 90.38 183 TYR A N 1
ATOM 1440 C CA . TYR A 1 183 ? 7.682 -0.441 -14.933 1.00 90.38 183 TYR A CA 1
ATOM 1441 C C . TYR A 1 183 ? 9.143 -0.126 -15.256 1.00 90.38 183 TYR A C 1
ATOM 1443 O O . TYR A 1 183 ? 10.029 -0.956 -15.051 1.00 90.38 183 TYR A O 1
ATOM 1451 N N . TYR A 1 184 ? 9.389 1.094 -15.733 1.00 89.88 184 TYR A N 1
ATOM 1452 C CA . TYR A 1 184 ? 10.729 1.555 -16.067 1.00 89.88 184 TYR A CA 1
ATOM 1453 C C . TYR A 1 184 ? 11.120 2.757 -15.208 1.00 89.88 184 TYR A C 1
ATOM 1455 O O . TYR A 1 184 ? 10.703 3.886 -15.468 1.00 89.88 184 TYR A O 1
ATOM 1463 N N . GLU A 1 185 ? 11.954 2.516 -14.191 1.00 90.06 185 GLU A N 1
ATOM 1464 C CA . GLU A 1 185 ? 12.261 3.485 -13.130 1.00 90.06 185 GLU A CA 1
ATOM 1465 C C . GLU A 1 185 ? 12.880 4.790 -13.642 1.00 90.06 185 GLU A C 1
ATOM 1467 O O . GLU A 1 185 ? 12.569 5.852 -13.103 1.00 90.06 185 GLU A O 1
ATOM 1472 N N . TYR A 1 186 ? 13.725 4.745 -14.676 1.00 88.81 186 TYR A N 1
ATOM 1473 C CA . TYR A 1 186 ? 14.417 5.943 -15.164 1.00 88.81 186 TYR A CA 1
ATOM 1474 C C . TYR A 1 186 ? 13.457 6.957 -15.802 1.00 88.81 186 TYR A C 1
ATOM 1476 O O . TYR A 1 186 ? 13.572 8.152 -15.552 1.00 88.81 186 TYR A O 1
ATOM 1484 N N . LYS A 1 187 ? 12.481 6.484 -16.590 1.00 89.69 187 LYS A N 1
ATOM 1485 C CA . LYS A 1 187 ? 11.482 7.346 -17.254 1.00 89.69 187 LYS A CA 1
ATOM 1486 C C . LYS A 1 187 ? 10.116 7.354 -16.562 1.00 89.69 187 LYS A C 1
ATOM 1488 O O . LYS A 1 187 ? 9.212 8.015 -17.054 1.00 89.69 187 LYS A O 1
ATOM 1493 N N . LYS A 1 188 ? 9.951 6.602 -15.467 1.00 89.19 188 LYS A N 1
ATOM 1494 C CA . LYS A 1 188 ? 8.672 6.412 -14.759 1.00 89.19 188 LYS A CA 1
ATOM 1495 C C . LYS A 1 188 ? 7.535 5.948 -15.684 1.00 89.19 188 LYS A C 1
ATOM 1497 O O . LYS A 1 188 ? 6.387 6.335 -15.517 1.00 89.19 188 LYS A O 1
ATOM 1502 N N . ILE A 1 189 ? 7.848 5.105 -16.668 1.00 91.38 189 ILE A N 1
ATOM 1503 C CA . ILE A 1 189 ? 6.825 4.537 -17.562 1.00 91.38 189 ILE A CA 1
ATOM 1504 C C . ILE A 1 189 ? 6.146 3.381 -16.831 1.00 91.38 189 ILE A C 1
ATOM 1506 O O . ILE A 1 189 ? 6.829 2.600 -16.167 1.00 91.38 189 ILE A O 1
ATOM 1510 N N . TYR A 1 190 ? 4.821 3.270 -16.968 1.00 91.19 190 TYR A N 1
ATOM 1511 C CA . TYR A 1 190 ? 3.988 2.293 -16.259 1.00 91.19 190 TYR A CA 1
ATOM 1512 C C . TYR A 1 190 ? 4.147 2.385 -14.736 1.00 91.19 190 TYR A C 1
ATOM 1514 O O . TYR A 1 190 ? 4.365 1.381 -14.057 1.00 91.19 190 TYR A O 1
ATOM 1522 N N . ASP A 1 191 ? 4.078 3.606 -14.204 1.00 94.06 191 ASP A N 1
ATOM 1523 C CA . ASP A 1 191 ? 4.286 3.920 -12.790 1.00 94.06 191 ASP A CA 1
ATOM 1524 C C . ASP A 1 191 ? 3.095 3.527 -11.903 1.00 94.06 191 ASP A C 1
ATOM 1526 O O . ASP A 1 191 ? 2.455 4.349 -11.254 1.00 94.06 191 ASP A O 1
ATOM 1530 N N . ILE A 1 192 ? 2.795 2.232 -11.890 1.00 95.38 192 ILE A N 1
ATOM 1531 C CA . ILE A 1 192 ? 1.683 1.631 -11.165 1.00 95.38 192 ILE A CA 1
ATOM 1532 C C . ILE A 1 192 ? 2.164 0.391 -10.414 1.00 95.38 192 ILE A C 1
ATOM 1534 O O . ILE A 1 192 ? 2.913 -0.439 -10.931 1.00 95.38 192 ILE A O 1
ATOM 1538 N N . ALA A 1 193 ? 1.732 0.258 -9.167 1.00 96.62 193 ALA A N 1
ATOM 1539 C CA . ALA A 1 193 ? 2.024 -0.886 -8.327 1.00 96.62 193 ALA A CA 1
ATOM 1540 C C . ALA A 1 193 ? 0.845 -1.230 -7.419 1.00 96.62 193 ALA A C 1
ATOM 1542 O O . ALA A 1 193 ? -0.005 -0.401 -7.097 1.00 96.62 193 ALA A O 1
ATOM 1543 N N . LEU A 1 194 ? 0.828 -2.485 -6.992 1.00 97.38 194 LEU A N 1
ATOM 1544 C CA . LEU A 1 194 ? -0.167 -3.048 -6.100 1.00 97.38 194 LEU A CA 1
ATOM 1545 C C . LEU A 1 194 ? 0.512 -3.533 -4.825 1.00 97.38 194 LEU A C 1
ATOM 1547 O O . LEU A 1 194 ? 1.541 -4.214 -4.855 1.00 97.38 194 LEU A O 1
ATOM 1551 N N . ILE A 1 195 ? -0.105 -3.216 -3.697 1.00 98.19 195 ILE A N 1
ATOM 1552 C CA . ILE A 1 195 ? 0.239 -3.750 -2.385 1.00 98.19 195 ILE A CA 1
ATOM 1553 C C . ILE A 1 195 ? -0.903 -4.661 -1.950 1.00 98.19 195 ILE A C 1
ATOM 1555 O O . ILE A 1 195 ? -2.048 -4.224 -1.857 1.00 98.19 195 ILE A O 1
ATOM 1559 N N . LYS A 1 196 ? -0.581 -5.923 -1.658 1.00 97.75 196 LYS A N 1
ATOM 1560 C CA . LYS A 1 196 ? -1.506 -6.873 -1.035 1.00 97.75 196 LYS A CA 1
ATOM 1561 C C . LYS A 1 196 ? -1.275 -6.869 0.471 1.00 97.75 196 LYS A C 1
ATOM 1563 O O . LYS A 1 196 ? -0.141 -7.064 0.913 1.00 97.75 196 LYS A O 1
ATOM 1568 N N . LEU A 1 197 ? -2.325 -6.637 1.243 1.00 98.00 197 LEU A N 1
ATOM 1569 C CA . LEU A 1 197 ? -2.321 -6.634 2.705 1.00 98.00 197 LEU A CA 1
ATOM 1570 C C . LEU A 1 197 ? -2.395 -8.069 3.242 1.00 98.00 197 LEU A C 1
ATOM 1572 O O . LEU A 1 197 ? -2.915 -8.961 2.564 1.00 98.00 197 LEU A O 1
ATOM 1576 N N . LYS A 1 198 ? -1.854 -8.305 4.443 1.00 97.38 198 LYS A N 1
ATOM 1577 C CA . LYS A 1 198 ? -2.025 -9.598 5.133 1.00 97.38 198 LYS A CA 1
ATOM 1578 C C . LYS A 1 198 ? -3.449 -9.752 5.662 1.00 97.38 198 LYS A C 1
ATOM 1580 O O . LYS A 1 198 ? -4.086 -10.776 5.415 1.00 97.38 198 LYS A O 1
ATOM 1585 N N . ASP A 1 199 ? -3.935 -8.701 6.308 1.00 95.75 199 ASP A N 1
ATOM 1586 C CA . ASP A 1 199 ? -5.251 -8.627 6.934 1.00 95.75 199 ASP A CA 1
ATOM 1587 C C . ASP A 1 199 ? -6.196 -7.742 6.107 1.00 95.75 199 ASP A C 1
ATOM 1589 O O . ASP A 1 199 ? -5.751 -6.929 5.292 1.00 95.75 199 ASP A O 1
ATOM 1593 N N . GLU A 1 200 ? -7.506 -7.935 6.276 1.00 93.81 200 GLU A N 1
ATOM 1594 C CA . GLU A 1 200 ? -8.520 -7.105 5.615 1.00 93.81 200 GLU A CA 1
ATOM 1595 C C . GLU A 1 200 ? -8.630 -5.742 6.286 1.00 93.81 200 GLU A C 1
ATOM 1597 O O . GLU A 1 200 ? -8.624 -5.639 7.510 1.00 93.81 200 GLU A O 1
ATOM 1602 N N . LEU A 1 201 ? -8.787 -4.706 5.466 1.00 91.12 201 LEU A N 1
ATOM 1603 C CA . LEU A 1 201 ? -9.296 -3.419 5.907 1.00 91.12 201 LEU A CA 1
ATOM 1604 C C . LEU A 1 201 ? -10.712 -3.591 6.450 1.00 91.12 201 LEU A C 1
ATOM 1606 O O . LEU A 1 201 ? -11.585 -4.157 5.784 1.00 91.12 201 LEU A O 1
ATOM 1610 N N . ASP A 1 202 ? -10.942 -3.028 7.628 1.00 88.69 202 ASP A N 1
ATOM 1611 C CA . ASP A 1 202 ? -12.282 -2.797 8.129 1.00 88.69 202 ASP A CA 1
ATOM 1612 C C . ASP A 1 202 ? -12.873 -1.571 7.416 1.00 88.69 202 ASP A C 1
ATOM 1614 O O . ASP A 1 202 ? -12.401 -0.445 7.565 1.00 88.69 202 ASP A O 1
ATOM 1618 N N . LEU A 1 203 ? -13.898 -1.801 6.600 1.00 79.19 203 LEU A N 1
ATOM 1619 C CA . LEU A 1 203 ? -14.555 -0.779 5.783 1.00 79.19 203 LEU A CA 1
ATOM 1620 C C . LEU A 1 203 ? -15.980 -0.483 6.274 1.00 79.19 203 LEU A C 1
ATOM 1622 O O . LEU A 1 203 ? -16.825 -0.053 5.487 1.00 79.19 203 LEU A O 1
ATOM 1626 N N . ASN A 1 204 ? -16.267 -0.766 7.546 1.00 68.75 204 ASN A N 1
ATOM 1627 C CA . ASN A 1 204 ? -17.573 -0.531 8.160 1.00 68.75 204 ASN A CA 1
ATOM 1628 C C . ASN A 1 204 ? -17.999 0.948 8.088 1.00 68.75 204 ASN A C 1
ATOM 1630 O O . ASN A 1 204 ? -17.178 1.836 7.895 1.00 68.75 204 ASN A O 1
ATOM 1634 N N . GLU A 1 205 ? -19.289 1.246 8.268 1.00 56.06 205 GLU A N 1
ATOM 1635 C CA . GLU A 1 205 ? -19.838 2.610 8.113 1.00 56.06 205 GLU A CA 1
ATOM 1636 C C . GLU A 1 205 ? -19.187 3.665 9.032 1.00 56.06 205 GLU A C 1
ATOM 1638 O O . GLU A 1 205 ? -19.135 4.842 8.672 1.00 56.06 205 GLU A O 1
ATOM 1643 N N . GLU A 1 206 ? -18.617 3.247 10.170 1.00 55.12 206 GLU A N 1
ATOM 1644 C CA . GLU A 1 206 ? -17.841 4.098 11.088 1.00 55.12 206 GLU A CA 1
ATOM 1645 C C . GLU A 1 206 ? -16.471 4.517 10.511 1.00 55.12 206 GLU A C 1
ATOM 1647 O O . GLU A 1 206 ? -15.865 5.487 10.966 1.00 55.12 206 GLU A O 1
ATOM 1652 N N . PHE A 1 207 ? -16.005 3.854 9.451 1.00 55.84 207 PHE A N 1
ATOM 1653 C CA . PHE A 1 207 ? -14.884 4.260 8.604 1.00 55.84 207 PHE A CA 1
ATOM 1654 C C . PHE A 1 207 ? -15.332 5.343 7.605 1.00 55.84 207 PHE A C 1
ATOM 1656 O O . PHE A 1 207 ? -15.312 5.144 6.398 1.00 55.84 207 PHE A O 1
ATOM 1663 N N . ASP A 1 208 ? -15.822 6.472 8.124 1.00 45.44 208 ASP A N 1
ATOM 1664 C CA . ASP A 1 208 ? -16.309 7.663 7.398 1.00 45.44 208 ASP A CA 1
ATOM 1665 C C . ASP A 1 208 ? -16.897 7.400 5.983 1.00 45.44 208 ASP A C 1
ATOM 1667 O O . ASP A 1 208 ? -16.587 8.075 4.998 1.00 45.44 208 ASP A O 1
ATOM 1671 N N . GLY A 1 209 ? -17.789 6.401 5.891 1.00 34.62 209 GLY A N 1
ATOM 1672 C CA . GLY A 1 209 ? -18.759 6.213 4.810 1.00 34.62 209 GLY A CA 1
ATOM 1673 C C . GLY A 1 209 ? -18.415 5.171 3.741 1.00 34.62 209 GLY A C 1
ATOM 1674 O O . GLY A 1 209 ? -17.788 5.468 2.728 1.00 34.62 209 GLY A O 1
ATOM 1675 N N . ALA A 1 210 ? -18.978 3.975 3.861 1.00 39.50 210 ALA A N 1
ATOM 1676 C CA . ALA A 1 210 ? -19.057 3.004 2.778 1.00 39.50 210 ALA A CA 1
ATOM 1677 C C . ALA A 1 210 ? -19.776 3.578 1.535 1.00 39.50 210 ALA A C 1
ATOM 1679 O O . ALA A 1 210 ? -20.965 3.877 1.587 1.00 39.50 210 ALA A O 1
ATOM 1680 N N . SER A 1 211 ? -19.055 3.704 0.413 1.00 38.22 211 SER A N 1
ATOM 1681 C CA . SER A 1 211 ? -19.602 3.636 -0.956 1.00 38.22 211 SER A CA 1
ATOM 1682 C C . SER A 1 211 ? -18.467 3.678 -1.995 1.00 38.22 211 SER A C 1
ATOM 1684 O O . SER A 1 211 ? -18.234 4.710 -2.624 1.00 38.22 211 SER A O 1
ATOM 1686 N N . PHE A 1 212 ? -17.762 2.554 -2.162 1.00 40.41 212 PHE A N 1
ATOM 1687 C CA . PHE A 1 212 ? -16.726 2.326 -3.179 1.00 40.41 212 PHE A CA 1
ATOM 1688 C C . PHE A 1 212 ? -17.086 2.852 -4.581 1.00 40.41 212 PHE A C 1
ATOM 1690 O O . PHE A 1 212 ? -18.148 2.584 -5.138 1.00 40.41 212 PHE A O 1
ATOM 1697 N N . TRP A 1 213 ? -16.150 3.542 -5.224 1.00 33.03 213 TRP A N 1
ATOM 1698 C CA . TRP A 1 213 ? -16.237 3.743 -6.665 1.00 33.03 213 TRP A CA 1
ATOM 1699 C C . TRP A 1 213 ? -15.882 2.429 -7.364 1.00 33.03 213 TRP A C 1
ATOM 1701 O O . TRP A 1 213 ? -14.825 1.856 -7.107 1.00 33.03 213 TRP A O 1
ATOM 1711 N N . LYS A 1 214 ? -16.716 1.987 -8.314 1.00 33.66 214 LYS A N 1
ATOM 1712 C CA . LYS A 1 214 ? -16.227 1.164 -9.427 1.00 33.66 214 LYS A CA 1
ATOM 1713 C C . LYS A 1 214 ? -15.329 2.070 -10.266 1.00 33.66 214 LYS A C 1
ATOM 1715 O O . LYS A 1 214 ? -15.798 2.711 -11.202 1.00 33.66 214 LYS A O 1
ATOM 1720 N N . VAL A 1 215 ? -14.058 2.184 -9.898 1.00 40.94 215 VAL A N 1
ATOM 1721 C CA . VAL A 1 215 ? -13.071 2.712 -10.832 1.00 40.94 215 VAL A CA 1
ATOM 1722 C C . VAL A 1 215 ? -12.744 1.551 -11.746 1.00 40.94 215 VAL A C 1
ATOM 1724 O O . VAL A 1 215 ? -12.149 0.569 -11.308 1.00 40.94 215 VAL A O 1
ATOM 1727 N N . ASP A 1 216 ? -13.232 1.606 -12.983 1.00 37.75 216 ASP A N 1
ATOM 1728 C CA . ASP A 1 216 ? -12.795 0.662 -14.001 1.00 37.75 216 ASP A CA 1
ATOM 1729 C C . ASP A 1 216 ? -11.260 0.760 -14.056 1.00 37.75 216 ASP A C 1
ATOM 1731 O O . ASP A 1 216 ? -10.748 1.856 -14.318 1.00 37.75 216 ASP A O 1
ATOM 1735 N N . PRO A 1 217 ? -10.505 -0.317 -13.759 1.00 45.38 217 PRO A N 1
ATOM 1736 C CA . PRO A 1 217 ? -9.047 -0.271 -13.783 1.00 45.38 217 PRO A CA 1
ATOM 1737 C C . PRO A 1 217 ? -8.521 0.258 -15.124 1.00 45.38 217 PRO A C 1
ATOM 1739 O O . PRO A 1 217 ? -7.466 0.884 -15.168 1.00 45.38 217 PRO A O 1
ATOM 1742 N N . CYS A 1 218 ? -9.287 0.085 -16.210 1.00 34.00 218 CYS A N 1
ATOM 1743 C CA . CYS A 1 218 ? -8.962 0.629 -17.520 1.00 34.00 218 CYS A CA 1
ATOM 1744 C C . CYS A 1 218 ? -9.092 2.160 -17.608 1.00 34.00 218 CYS A C 1
ATOM 1746 O O . CYS A 1 218 ? -8.287 2.771 -18.302 1.00 34.00 218 CYS A O 1
ATOM 1748 N N . LEU A 1 219 ? -10.025 2.811 -16.898 1.00 32.97 219 LEU A N 1
ATOM 1749 C CA . LEU A 1 219 ? -10.160 4.278 -16.939 1.00 32.97 219 LEU A CA 1
ATOM 1750 C C . LEU A 1 219 ? -9.015 4.992 -16.203 1.00 32.97 219 LEU A C 1
ATOM 1752 O O . LEU A 1 219 ? -8.607 6.073 -16.617 1.00 32.97 219 LEU A O 1
ATOM 1756 N N . MET A 1 220 ? -8.473 4.388 -15.137 1.00 39.44 220 MET A N 1
ATOM 1757 C CA . MET A 1 220 ? -7.292 4.924 -14.443 1.00 39.44 220 MET A CA 1
ATOM 1758 C C . MET A 1 220 ? -5.995 4.708 -15.230 1.00 39.44 220 MET A C 1
ATOM 1760 O O . MET A 1 220 ? -5.124 5.569 -15.197 1.00 39.44 220 MET A O 1
ATOM 1764 N N . ILE A 1 221 ? -5.871 3.596 -15.962 1.00 39.88 221 ILE A N 1
ATOM 1765 C CA . ILE A 1 221 ? -4.686 3.311 -16.787 1.00 39.88 221 ILE A CA 1
ATOM 1766 C C . ILE A 1 221 ? -4.660 4.185 -18.054 1.00 39.88 221 ILE A C 1
ATOM 1768 O O . ILE A 1 221 ? -3.585 4.580 -18.493 1.00 39.88 221 ILE A O 1
ATOM 1772 N N . LEU A 1 222 ? -5.824 4.531 -18.617 1.00 33.22 222 LEU A N 1
ATOM 1773 C CA . LEU A 1 222 ? -5.926 5.351 -19.834 1.00 33.22 222 LEU A CA 1
ATOM 1774 C C . LEU A 1 222 ? -5.887 6.868 -19.574 1.00 33.22 222 LEU A C 1
ATOM 1776 O O . LEU A 1 222 ? -5.608 7.632 -20.489 1.00 33.22 222 LEU A O 1
ATOM 1780 N N . GLY A 1 223 ? -6.128 7.323 -18.340 1.00 31.39 223 GLY A N 1
ATOM 1781 C CA . GLY A 1 223 ? -6.070 8.747 -17.975 1.00 31.39 223 GLY A CA 1
ATOM 1782 C C . GLY A 1 223 ? -4.657 9.324 -17.794 1.00 31.39 223 GLY A C 1
ATOM 1783 O O . GLY A 1 223 ? -4.534 10.498 -17.458 1.00 31.39 223 GLY A O 1
ATOM 1784 N N . MET A 1 224 ? -3.605 8.517 -17.979 1.00 36.44 224 MET A N 1
ATOM 1785 C CA . MET A 1 224 ? -2.195 8.938 -17.913 1.00 36.44 224 MET A CA 1
ATOM 1786 C C . MET A 1 224 ? -1.555 9.143 -19.299 1.00 36.44 224 MET A C 1
ATOM 1788 O O . MET A 1 224 ? -0.349 9.364 -19.381 1.00 36.44 224 MET A O 1
ATOM 1792 N N . GLU A 1 225 ? -2.336 9.084 -20.382 1.00 30.36 225 GLU A N 1
ATOM 1793 C CA . GLU A 1 225 ? -1.920 9.594 -21.693 1.00 30.36 225 GLU A CA 1
ATOM 1794 C C . GLU A 1 225 ? -2.443 11.024 -21.881 1.00 30.36 225 GLU A C 1
ATOM 1796 O O . GLU A 1 225 ? -3.472 11.241 -22.517 1.00 30.36 225 GLU A O 1
ATOM 1801 N N . MET A 1 226 ? -1.724 11.995 -21.315 1.00 27.55 226 MET A N 1
ATOM 1802 C CA . MET A 1 226 ? -1.641 13.375 -21.809 1.00 27.55 226 MET A CA 1
ATOM 1803 C C . MET A 1 226 ? -0.251 13.935 -21.519 1.00 27.55 226 MET A C 1
ATOM 1805 O O . MET A 1 226 ? 0.181 13.850 -20.348 1.00 27.55 226 MET A O 1
#

pLDDT: mean 70.19, std 24.77, range [27.55, 98.38]

InterPro domains:
  IPR001254 Serine proteases, trypsin domain [PF00089] (91-207)
  IPR001254 Serine prote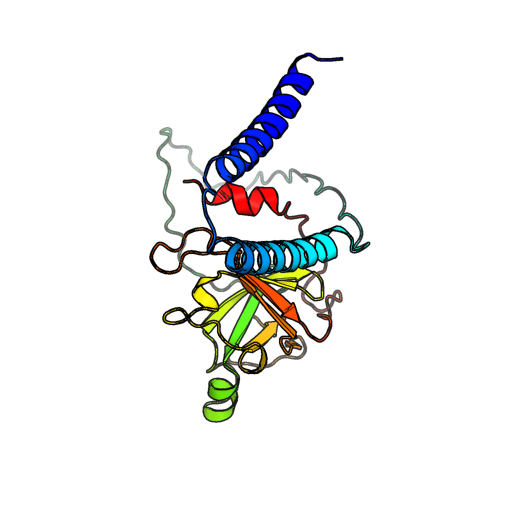ases, trypsin domain [PS50240] (89-226)
  IPR001314 Peptidase S1A, chymotrypsin family [PR00722] (125-140)
  IPR001314 Peptidase S1A, chymotrypsin family [PR00722] (187-201)
  IPR009003 Peptidase S1, PA clan [SSF50494] (89-207)
  IPR018114 Serine proteases, trypsin family, histidine active site [PS00134] (135-140)
  IPR050430 Peptidase S1 family serine proteases [PTHR24276] (65-204)

Radius of gyration: 22.37 Å; chains: 1; bounding box: 51×59×54 Å

Sequence (226 aa):
MNLSKLIVILAFIHCHYKHLNLLADAMLEDNLNIESAVLRSNYKSFYNVLDEVKNTNEAPLTKVKSKSESFANSSLVKTREDDEFVFLVAGGYRPEKNDFAKYVVSLRLVYMEDEYGFGFGHFCGGSIISKKVILTAAHCLTTRGSITLAKNIKVIAGTTRRLLRNKQTQELTVASVKLHPNYYEYKKIYDIALIKLKDELDLNEEFDGASFWKVDPCLMILGMEM

Secondary structure (DSSP, 8-state):
--THHHHHHHHHHHHHHHHHHHHHTT--SSSHHHHHHHHHHHHHHHHHHHHHHHHS---------------------------------------SS-TTTTTEEEEEEHHHHHHH-TTTTEEEEEEEEETTEEEE-GGGGEETTEEPPGGGEEEEES-S-TT---TT-EEEEEEEEEE-TT-BTTTTBT--EEEEESS-----TTTT--------HHHHHHTT--

Foldseek 3Di:
DDPVVVVVVVVVVVVVVVVVVVVVPPDDDDPVPPVVVVLVVLQCVQVVVVVVLVPPVPDDFDDPPPPPDDPPDDPDDDDDDDPDPPPDPDDDDDDPADLCLQFKKFKFFPVQCVVVHFLRRGQFMWTDSFQFKTKDFQLSQDDPNDGNDQQRIKIWGLDPDSRDDDPRIDIWGFPDKRQDSPQDNVVRPSGMIMTTTPGTDDSDCVSSHDDDDPPPPVVVVVVPPD